Protein AF-A0A1E3BAW1-F1 (afdb_monomer)

Sequence (320 aa):
MFASMTLLVLPTLLPVNYTATSTLATVVNLILLRLLLLEFRAIVHMRQSYLHHPSRANAVTTILITEIPPHMWKSTTLKQVYTKYNGGTIDVILPKKEICDIKEIELNDLLKTLEGTRQNLPEKFGFTSTFWKSIKKTTPNLYFILAIYKLRKEVETLKSVAILRFPDLFTAHLVLQARASSAPLKMNAIAIDGEALDELSIYQNWRVRAVRILGTTAALNTLAIFWAIPIAMTGLLSQLVYLDAISPSLNVLSNRQISAIQGLAPQAALSILMYCFPLIIQLLAKSYPQFEQSEVEILIQRYYFVFLYIQATSSRYPRF

Organism: Aspergillus cristatus (NCBI:txid573508)

Solvent-accessible surface area (backbone atoms only — not comparable to full-atom values): 18164 Å² total; per-residue (Å²): 122,76,77,66,61,62,72,72,68,62,66,84,83,54,61,71,72,57,46,55,54,52,51,51,52,51,52,52,51,51,52,50,50,52,50,52,53,51,51,51,50,50,52,51,48,52,51,49,56,57,54,66,32,70,79,48,35,59,28,76,38,41,32,39,32,36,50,36,56,69,91,55,64,40,64,67,56,45,42,64,62,59,29,72,78,73,70,55,82,62,49,68,45,63,65,65,48,71,60,42,52,54,53,50,51,52,48,51,51,55,49,51,53,50,52,59,56,55,70,72,53,77,94,77,81,78,98,49,86,65,50,63,62,51,53,66,73,52,56,64,59,58,54,52,54,51,50,47,52,52,51,52,50,52,47,51,32,52,37,14,45,37,37,38,39,27,57,34,37,66,62,46,55,49,48,57,71,48,80,81,45,94,54,85,92,31,44,47,54,41,83,50,73,95,85,58,72,47,72,79,47,68,54,54,52,69,66,61,46,50,52,37,48,49,49,48,53,50,50,53,52,53,49,57,58,60,52,48,55,64,52,48,52,32,55,51,42,53,43,43,80,66,50,48,79,76,38,85,84,52,77,83,61,55,74,69,56,51,53,52,45,28,67,46,47,24,56,55,51,46,52,55,53,62,59,52,49,60,55,53,49,53,61,55,51,73,68,46,79,54,60,46,67,67,62,51,52,53,49,50,52,53,53,50,49,53,48,49,51,52,52,62,52,53,76,70,52,84,79,127

Secondary structure (DSSP, 8-state):
-THHHHHHHGGGSS-HHHHHHHHHHHHHHHHHHHHHHHHHHHHHHHHHHHHT-HHHHTS-EEEEEES--TTT-SHHHHHHHHHTTT----EEE-TTHHHHHHHHHHHHHHHHHHHHHHHTS-S-----TTHHHHHHHTTHHHHHHHHHHHHHHHHHHHTT-EEEEESSHHHHHHHHHS---SSTTSSEEEEE-TT---HHHHT--HHHHHHHHHHHHHHHHHHHHHTHHHHHHHHHHTTHHHHHTT-TTSTTS-HHHHHHHHHHHHHHHHHHHHHHHHHHHHHHHTTS--SSHHHHHHHHHHHHHHHHHHHHHHTTS---

Foldseek 3Di:
DVVVVVLVPPPPPDPPVVNVVVVVVVVVVVVVVVVVVVVVVVVVVVVVCVCPPPVNQQDKWKKKWFAAFLVCLDQVSVQVLLCVQPVDDKDKAQPPPVVLVVLVVVLVVLVVVVVVVVVPDDPDDDDDPCVVVVVVVVVVVVVSVVVSVVSVLQSRLSSRMMMMIDSGPVSLVCLQVDDSDPDPPHGHMDTDDPPFFDPVLRSDDPVVLVVLQVVLVVVLVVVLVVLVVLLVVLVVLLVVVVVVVPDPVCVVDDPVVSNVSSVPVSVVSVVVSLVVSLVVLLVSLVSRSDGGVVVSVVVSVVSSVVSCVVNVVVVVDPPD

Structure (mmCIF, N/CA/C/O backbone):
data_AF-A0A1E3BAW1-F1
#
_entry.id   AF-A0A1E3BAW1-F1
#
loop_
_atom_site.group_PDB
_atom_site.id
_atom_site.type_symbol
_atom_site.label_atom_id
_atom_site.label_alt_id
_atom_site.label_comp_id
_atom_site.label_asym_id
_atom_site.label_entity_id
_atom_site.label_seq_id
_atom_site.pdbx_PDB_ins_code
_atom_site.Cartn_x
_atom_site.Cartn_y
_atom_site.Cartn_z
_atom_site.occupancy
_atom_site.B_iso_or_equiv
_atom_site.auth_seq_id
_atom_site.auth_comp_id
_atom_site.auth_asym_id
_atom_site.auth_atom_id
_atom_site.pdbx_PDB_model_num
ATOM 1 N N . MET A 1 1 ? -19.158 -3.764 -33.680 1.00 42.06 1 MET A N 1
ATOM 2 C CA . MET A 1 1 ? -19.665 -3.419 -35.027 1.00 42.06 1 MET A CA 1
ATOM 3 C C . MET A 1 1 ? -19.055 -2.125 -35.583 1.00 42.06 1 MET A C 1
ATOM 5 O O . MET A 1 1 ? -18.744 -2.101 -36.761 1.00 42.06 1 MET A O 1
ATOM 9 N N . PHE A 1 2 ? -18.765 -1.102 -34.764 1.00 34.69 2 PHE A N 1
ATOM 10 C CA . PHE A 1 2 ? -18.163 0.163 -35.237 1.00 34.69 2 PHE A CA 1
ATOM 11 C C . PHE A 1 2 ? -16.650 0.138 -35.547 1.00 34.69 2 PHE A C 1
ATOM 13 O O . PHE A 1 2 ? -16.200 0.927 -36.366 1.00 34.69 2 PHE A O 1
ATOM 20 N N . ALA A 1 3 ? -15.862 -0.784 -34.979 1.00 42.62 3 ALA A N 1
ATOM 21 C CA . ALA A 1 3 ? -14.413 -0.863 -35.241 1.00 42.62 3 ALA A CA 1
ATOM 22 C C . ALA A 1 3 ? -14.045 -1.486 -36.605 1.00 42.62 3 ALA A C 1
ATOM 24 O O . ALA A 1 3 ? -12.917 -1.349 -37.066 1.00 42.62 3 ALA A O 1
ATOM 25 N N . SER A 1 4 ? -14.990 -2.175 -37.257 1.00 43.62 4 SER A N 1
ATOM 26 C CA . SER A 1 4 ? -14.723 -2.865 -38.526 1.00 43.62 4 SER A CA 1
ATOM 27 C C . SER A 1 4 ? -14.884 -1.955 -39.747 1.00 43.62 4 SER A C 1
ATOM 29 O O . SER A 1 4 ? -14.290 -2.238 -40.781 1.00 43.62 4 SER A O 1
ATOM 31 N N . MET A 1 5 ? -15.659 -0.866 -39.644 1.00 38.12 5 MET A N 1
ATOM 32 C CA . MET A 1 5 ? -15.866 0.069 -40.761 1.00 38.12 5 MET A CA 1
ATOM 33 C C . MET A 1 5 ? -14.738 1.095 -40.904 1.00 38.12 5 MET A C 1
ATOM 35 O O . MET A 1 5 ? -14.455 1.528 -42.016 1.00 38.12 5 MET A O 1
ATOM 39 N N . THR A 1 6 ? -14.050 1.459 -39.821 1.00 46.75 6 THR A N 1
ATOM 40 C CA . THR A 1 6 ? -12.948 2.437 -39.861 1.00 46.75 6 THR A CA 1
ATOM 41 C C . THR A 1 6 ? -11.663 1.872 -40.469 1.00 46.75 6 THR A C 1
ATOM 43 O O . THR A 1 6 ? -10.882 2.620 -41.049 1.00 46.75 6 THR A O 1
ATOM 46 N N . LEU A 1 7 ? -11.459 0.553 -40.399 1.00 52.00 7 LEU A N 1
ATOM 47 C CA . LEU A 1 7 ? -10.301 -0.135 -40.987 1.00 52.00 7 LEU A CA 1
ATOM 48 C C . LEU A 1 7 ? -10.368 -0.240 -42.520 1.00 52.00 7 LEU A C 1
ATOM 50 O O . LEU A 1 7 ? -9.336 -0.398 -43.164 1.00 52.00 7 LEU A O 1
ATOM 54 N N . LEU A 1 8 ? -11.565 -0.133 -43.106 1.00 51.97 8 LEU A N 1
ATOM 55 C CA . LEU A 1 8 ? -11.779 -0.382 -44.535 1.00 51.97 8 LEU A CA 1
ATOM 56 C C . LEU A 1 8 ? -11.678 0.883 -45.406 1.00 51.97 8 LEU A C 1
ATOM 58 O O . LEU A 1 8 ? -11.501 0.774 -46.613 1.00 51.97 8 LEU A O 1
ATOM 62 N N . VAL A 1 9 ? -11.764 2.074 -44.802 1.00 47.03 9 VAL A N 1
ATOM 63 C CA . VAL A 1 9 ? -11.787 3.369 -45.519 1.00 47.03 9 VAL A CA 1
ATOM 64 C C . VAL A 1 9 ? -10.433 4.097 -45.480 1.00 47.03 9 VAL A C 1
ATOM 66 O O . VAL A 1 9 ? -10.188 5.000 -46.272 1.00 47.03 9 VAL A O 1
ATOM 69 N N . LEU A 1 10 ? -9.502 3.681 -44.616 1.00 49.22 10 LEU A N 1
ATOM 70 C CA . LEU A 1 10 ? -8.187 4.321 -44.504 1.00 49.22 10 LEU A CA 1
ATOM 71 C C . LEU A 1 10 ? -7.153 4.004 -45.620 1.00 49.22 10 LEU A C 1
ATOM 73 O O . LEU A 1 10 ? -6.215 4.793 -45.751 1.00 49.22 10 LEU A O 1
ATOM 77 N N . PRO A 1 11 ? -7.240 2.929 -46.443 1.00 52.09 11 PRO A N 1
ATOM 78 C CA . PRO A 1 11 ? -6.149 2.608 -47.366 1.00 52.09 11 PRO A CA 1
ATOM 79 C C . PRO A 1 11 ? -6.181 3.402 -48.683 1.00 52.09 11 PRO A C 1
ATOM 81 O O . PRO A 1 11 ? -5.249 3.287 -49.471 1.00 52.09 11 PRO A O 1
ATOM 84 N N . THR A 1 12 ? -7.209 4.213 -48.953 1.00 53.78 12 THR A N 1
ATOM 85 C CA . THR A 1 12 ? -7.397 4.836 -50.279 1.00 53.78 12 THR A CA 1
ATOM 86 C C . THR A 1 12 ? -6.745 6.212 -50.455 1.00 53.78 12 THR A C 1
ATOM 88 O O . THR A 1 12 ? -6.824 6.767 -51.546 1.00 53.78 12 THR A O 1
ATOM 91 N N . LEU A 1 13 ? -6.100 6.779 -49.427 1.00 56.03 13 LEU A N 1
ATOM 92 C CA . LEU A 1 13 ? -5.578 8.161 -49.456 1.00 56.03 13 LEU A CA 1
ATOM 93 C C . LEU A 1 13 ? -4.087 8.309 -49.099 1.00 56.03 13 LEU A C 1
ATOM 95 O O . LEU A 1 13 ? -3.593 9.432 -49.028 1.00 56.03 13 LEU A O 1
ATOM 99 N N . LEU A 1 14 ? -3.348 7.213 -48.886 1.00 58.91 14 LEU A N 1
ATOM 100 C CA . LEU A 1 14 ? -1.936 7.250 -48.475 1.00 58.91 14 LEU A CA 1
ATOM 101 C C . LEU A 1 14 ? -1.057 6.393 -49.404 1.00 58.91 14 LEU A C 1
ATOM 103 O O . LEU A 1 14 ? -1.533 5.389 -49.933 1.00 58.91 14 LEU A O 1
ATOM 107 N N . PRO A 1 15 ? 0.220 6.764 -49.628 1.00 64.94 15 PRO A N 1
ATOM 108 C CA . PRO A 1 15 ? 1.124 6.023 -50.508 1.00 64.94 15 PRO A CA 1
ATOM 109 C C . PRO A 1 15 ? 1.235 4.550 -50.084 1.00 64.94 15 PRO A C 1
ATOM 111 O O . PRO A 1 15 ? 1.252 4.244 -48.891 1.00 64.94 15 PRO A O 1
ATOM 114 N N . VAL A 1 16 ? 1.356 3.642 -51.062 1.00 64.38 16 VAL A N 1
ATOM 115 C CA . VAL A 1 16 ? 1.313 2.170 -50.892 1.00 64.38 16 VAL A CA 1
ATOM 116 C C . VAL A 1 16 ? 2.202 1.675 -49.737 1.00 64.38 16 VAL A C 1
ATOM 118 O O . VAL A 1 16 ? 1.785 0.826 -48.949 1.00 64.38 16 VAL A O 1
ATOM 121 N N . ASN A 1 17 ? 3.372 2.289 -49.538 1.00 72.06 17 ASN A N 1
ATOM 122 C CA . ASN A 1 17 ? 4.308 1.943 -48.461 1.00 72.06 17 ASN A CA 1
ATOM 123 C C . ASN A 1 17 ? 3.753 2.185 -47.043 1.00 72.06 17 ASN A C 1
ATOM 125 O O . ASN A 1 17 ? 4.061 1.426 -46.129 1.00 72.06 17 ASN A O 1
ATOM 129 N N . TYR A 1 18 ? 2.924 3.212 -46.842 1.00 77.75 18 TYR A N 1
ATOM 130 C CA . TYR A 1 18 ? 2.321 3.511 -45.538 1.00 77.75 18 TYR A CA 1
ATOM 131 C C . TYR A 1 18 ? 1.182 2.539 -45.202 1.00 77.75 18 TYR A C 1
ATOM 133 O O . TYR A 1 18 ? 1.009 2.123 -44.056 1.00 77.75 18 TYR A O 1
ATOM 141 N N . THR A 1 19 ? 0.418 2.128 -46.215 1.00 80.81 19 THR A N 1
ATOM 142 C CA . THR A 1 19 ? -0.668 1.154 -46.030 1.00 80.81 19 THR A CA 1
ATOM 143 C C . THR A 1 19 ? -0.128 -0.228 -45.645 1.00 80.81 19 THR A C 1
ATOM 145 O O . THR A 1 19 ? -0.684 -0.884 -44.763 1.00 80.81 19 THR A O 1
ATOM 148 N N . ALA A 1 20 ? 1.011 -0.643 -46.211 1.00 84.38 20 ALA A N 1
ATOM 149 C CA . ALA A 1 20 ? 1.669 -1.905 -45.877 1.00 84.38 20 ALA A CA 1
ATOM 150 C C . ALA A 1 20 ? 2.210 -1.934 -44.433 1.00 84.38 20 ALA A C 1
ATOM 152 O O . ALA A 1 20 ? 2.044 -2.922 -43.719 1.00 84.38 20 ALA A O 1
ATOM 153 N N . THR A 1 21 ? 2.816 -0.843 -43.958 1.00 86.19 21 THR A N 1
ATOM 154 C CA . THR A 1 21 ? 3.331 -0.772 -42.579 1.00 86.19 21 THR A CA 1
ATOM 155 C C . THR A 1 21 ? 2.208 -0.667 -41.548 1.00 86.19 21 THR A C 1
ATOM 157 O O . THR A 1 21 ? 2.279 -1.307 -40.499 1.00 86.19 21 THR A O 1
ATOM 160 N N . SER A 1 22 ? 1.140 0.077 -41.853 1.00 85.94 22 SER A N 1
ATOM 161 C CA . SER A 1 22 ? -0.042 0.181 -40.991 1.00 85.94 22 SER A CA 1
ATOM 162 C C . SER A 1 22 ? -0.773 -1.160 -40.863 1.00 85.94 22 SER A C 1
ATOM 164 O O . SER A 1 22 ? -1.073 -1.600 -39.751 1.00 85.94 22 SER A O 1
ATOM 166 N N . THR A 1 23 ? -0.985 -1.870 -41.977 1.00 88.75 23 THR A N 1
ATOM 167 C CA . THR A 1 23 ? -1.611 -3.203 -41.961 1.00 88.75 23 THR A CA 1
ATOM 168 C C . THR A 1 23 ? -0.772 -4.208 -41.172 1.00 88.75 23 THR A C 1
ATOM 170 O O . THR A 1 23 ? -1.307 -4.862 -40.276 1.00 88.75 23 THR A O 1
ATOM 173 N N . LEU A 1 24 ? 0.546 -4.265 -41.389 1.00 90.81 24 LEU A N 1
ATOM 174 C CA . LEU A 1 24 ? 1.443 -5.109 -40.594 1.00 90.81 24 LEU A CA 1
ATOM 175 C C . LEU A 1 24 ? 1.354 -4.791 -39.092 1.00 90.81 24 LEU A C 1
ATOM 177 O O . LEU A 1 24 ? 1.210 -5.704 -38.278 1.00 90.81 24 LEU A O 1
ATOM 181 N N . ALA A 1 25 ? 1.374 -3.509 -38.714 1.00 90.75 25 ALA A N 1
ATOM 182 C CA . ALA A 1 25 ? 1.250 -3.092 -37.319 1.00 90.75 25 ALA A CA 1
ATOM 183 C C . ALA A 1 25 ? -0.087 -3.534 -36.697 1.00 90.75 25 ALA A C 1
ATOM 185 O O . ALA A 1 25 ? -0.113 -4.014 -35.563 1.00 90.75 25 ALA A O 1
ATOM 186 N N . THR A 1 26 ? -1.199 -3.432 -37.434 1.00 92.44 26 THR A N 1
ATOM 187 C CA . THR A 1 26 ? -2.503 -3.912 -36.946 1.00 92.44 26 THR A CA 1
ATOM 188 C C . THR A 1 26 ? -2.528 -5.425 -36.743 1.00 92.44 26 THR A C 1
ATOM 190 O O . THR A 1 26 ? -3.026 -5.883 -35.716 1.00 92.44 26 THR A O 1
ATOM 193 N N . VAL A 1 27 ? -1.932 -6.202 -37.653 1.00 95.50 27 VAL A N 1
ATOM 194 C CA . VAL A 1 27 ? -1.831 -7.663 -37.523 1.00 95.50 27 VAL A CA 1
ATOM 195 C C . VAL A 1 27 ? -1.007 -8.040 -36.294 1.00 95.50 27 VAL A C 1
ATOM 197 O O . VAL A 1 27 ? -1.450 -8.860 -35.491 1.00 95.50 27 VAL A O 1
ATOM 200 N N . VAL A 1 28 ? 0.149 -7.401 -36.093 1.00 95.44 28 VAL A N 1
ATOM 201 C CA . VAL A 1 28 ? 0.994 -7.628 -34.910 1.00 95.44 28 VAL A CA 1
ATOM 202 C C . VAL A 1 28 ? 0.237 -7.297 -33.622 1.00 95.44 28 VAL A C 1
ATOM 204 O O . VAL A 1 28 ? 0.235 -8.102 -32.692 1.00 95.44 28 VAL A O 1
ATOM 207 N N . ASN A 1 29 ? -0.474 -6.167 -33.575 1.00 94.56 29 ASN A N 1
ATOM 208 C CA . ASN A 1 29 ? -1.279 -5.787 -32.413 1.00 94.56 29 ASN A CA 1
ATOM 209 C C . ASN A 1 29 ? -2.415 -6.783 -32.133 1.00 94.56 29 ASN A C 1
ATOM 211 O O . ASN A 1 29 ? -2.677 -7.094 -30.973 1.00 94.56 29 ASN A O 1
ATOM 215 N N . LEU A 1 30 ? -3.070 -7.322 -33.168 1.00 95.94 30 LEU A N 1
ATOM 216 C CA . LEU A 1 30 ? -4.101 -8.354 -33.013 1.00 95.94 30 LEU A CA 1
ATOM 217 C C . LEU A 1 30 ? -3.523 -9.669 -32.477 1.00 95.94 30 LEU A C 1
ATOM 219 O O . LEU A 1 30 ? -4.134 -10.290 -31.606 1.00 95.94 30 LEU A O 1
ATOM 223 N N . ILE A 1 31 ? -2.345 -10.083 -32.957 1.00 96.31 31 ILE A N 1
ATOM 224 C CA . ILE A 1 31 ? -1.639 -11.269 -32.450 1.00 96.31 31 ILE A CA 1
ATOM 225 C C . ILE A 1 31 ? -1.270 -11.072 -30.977 1.00 96.31 31 ILE A C 1
ATOM 227 O O . ILE A 1 31 ? -1.544 -11.949 -30.158 1.00 96.31 31 ILE A O 1
ATOM 231 N N . LEU A 1 32 ? -0.711 -9.911 -30.626 1.00 96.62 32 LEU A N 1
ATOM 232 C CA . LEU A 1 32 ? -0.326 -9.578 -29.255 1.00 96.62 32 LEU A CA 1
ATOM 233 C C . LEU A 1 32 ? -1.551 -9.534 -28.333 1.00 96.62 32 LEU A C 1
ATOM 235 O O . LEU A 1 32 ? -1.532 -10.133 -27.260 1.00 96.62 32 LEU A O 1
ATOM 239 N N . LEU A 1 33 ? -2.650 -8.910 -28.767 1.00 96.38 33 LEU A N 1
ATOM 240 C CA . LEU A 1 33 ? -3.904 -8.888 -28.014 1.00 96.38 33 LEU A CA 1
ATOM 241 C C . LEU A 1 33 ? -4.452 -10.303 -27.800 1.00 96.38 33 LEU A C 1
ATOM 243 O O . LEU A 1 33 ? -4.879 -10.640 -26.697 1.00 96.38 33 LEU A O 1
ATOM 247 N N . ARG A 1 34 ? -4.419 -11.152 -28.834 1.00 96.56 34 ARG A N 1
ATOM 248 C CA . ARG A 1 34 ? -4.850 -12.550 -28.724 1.00 96.56 34 ARG A CA 1
ATOM 249 C C . ARG A 1 34 ? -3.987 -13.322 -27.726 1.00 96.56 34 ARG A C 1
ATOM 251 O O . ARG A 1 34 ? -4.548 -14.052 -26.914 1.00 96.56 34 ARG A O 1
ATOM 258 N N . LEU A 1 35 ? -2.666 -13.143 -27.760 1.00 97.31 35 LEU A N 1
ATOM 259 C CA . LEU A 1 35 ? -1.737 -13.761 -26.810 1.00 97.31 35 LEU A CA 1
ATOM 260 C C . LEU A 1 35 ? -2.034 -13.307 -25.375 1.00 97.31 35 LEU A C 1
ATOM 262 O O . LEU A 1 35 ? -2.218 -14.148 -24.501 1.00 97.31 35 LEU A O 1
ATOM 266 N N . LEU A 1 36 ? -2.182 -11.998 -25.147 1.00 96.50 36 LEU A N 1
ATOM 267 C CA . LEU A 1 36 ? -2.520 -11.450 -23.829 1.00 96.50 36 LEU A CA 1
ATOM 268 C C . LEU A 1 36 ? -3.840 -12.008 -23.290 1.00 96.50 36 LEU A C 1
ATOM 270 O O . LEU A 1 36 ? -3.929 -12.337 -22.111 1.00 96.50 36 LEU A O 1
ATOM 274 N N . LEU A 1 37 ? -4.866 -12.145 -24.136 1.00 96.00 37 LEU A N 1
ATOM 275 C CA . LEU A 1 37 ? -6.150 -12.715 -23.722 1.00 96.00 37 LEU A CA 1
ATOM 276 C C . LEU A 1 37 ? -6.048 -14.207 -23.374 1.00 96.00 37 LEU A C 1
ATOM 278 O O . LEU A 1 37 ? -6.750 -14.661 -22.470 1.00 96.00 37 LEU A O 1
ATOM 282 N N . LEU A 1 38 ? -5.202 -14.971 -24.073 1.00 96.94 38 LEU A N 1
ATOM 283 C CA . LEU A 1 38 ? -4.956 -16.383 -23.763 1.00 96.94 38 LEU A CA 1
ATOM 284 C C . LEU A 1 38 ? -4.217 -16.536 -22.432 1.00 96.94 38 LEU A C 1
ATOM 286 O O . LEU A 1 38 ? -4.682 -17.279 -21.569 1.00 96.94 38 LEU A O 1
ATOM 290 N N . GLU A 1 39 ? -3.137 -15.781 -22.236 1.00 97.25 39 GLU A N 1
ATOM 291 C CA . GLU A 1 39 ? -2.375 -15.786 -20.984 1.00 97.25 39 GLU A CA 1
ATOM 292 C C . GLU A 1 39 ? -3.230 -15.322 -19.806 1.00 97.25 39 GLU A C 1
ATOM 294 O O . GLU A 1 39 ? -3.250 -15.954 -18.752 1.00 97.25 39 GLU A O 1
ATOM 299 N N . PHE A 1 40 ? -4.031 -14.269 -19.990 1.00 96.62 40 PHE A N 1
ATOM 300 C CA . PHE A 1 40 ? -4.937 -13.798 -18.949 1.00 96.62 40 PHE A CA 1
ATOM 301 C C . PHE A 1 40 ? -5.940 -14.882 -18.532 1.00 96.62 40 PHE A C 1
ATOM 303 O O . PHE A 1 40 ? -6.162 -15.092 -17.340 1.00 96.62 40 PHE A O 1
ATOM 310 N N . ARG A 1 41 ? -6.510 -15.625 -19.491 1.00 96.12 41 ARG A N 1
ATOM 311 C CA . ARG A 1 41 ? -7.389 -16.767 -19.187 1.00 96.12 41 ARG A CA 1
ATOM 312 C C . ARG A 1 41 ? -6.650 -17.874 -18.438 1.00 96.12 41 ARG A C 1
ATOM 314 O O . ARG A 1 41 ? -7.208 -18.408 -17.482 1.00 96.12 41 ARG A O 1
ATOM 321 N N . ALA A 1 42 ? -5.418 -18.193 -18.834 1.00 95.44 42 ALA A N 1
ATOM 322 C CA . ALA A 1 42 ? -4.600 -19.197 -18.160 1.00 95.44 42 ALA A CA 1
ATOM 323 C C . ALA A 1 42 ? -4.288 -18.795 -16.708 1.00 95.44 42 ALA A C 1
ATOM 325 O O . ALA A 1 42 ? -4.492 -19.593 -15.795 1.00 95.44 42 ALA A O 1
ATOM 326 N N . ILE A 1 43 ? -3.890 -17.541 -16.471 1.00 94.81 43 ILE A N 1
ATOM 327 C CA . ILE A 1 43 ? -3.618 -16.999 -15.130 1.00 94.81 43 ILE A CA 1
ATOM 328 C C . ILE A 1 43 ? -4.875 -17.039 -14.256 1.00 94.81 43 ILE A C 1
ATOM 330 O O . ILE A 1 43 ? -4.814 -17.460 -13.099 1.00 94.81 43 ILE A O 1
ATOM 334 N N . VAL A 1 44 ? -6.028 -16.630 -14.796 1.00 94.50 44 VAL A N 1
ATOM 335 C CA . VAL A 1 44 ? -7.305 -16.684 -14.068 1.00 94.50 44 VAL A CA 1
ATOM 336 C C . VAL A 1 44 ? -7.658 -18.123 -13.707 1.00 94.50 44 VAL A C 1
ATOM 338 O O . VAL A 1 44 ? -8.003 -18.383 -12.556 1.00 94.50 44 VAL A O 1
ATOM 341 N N . HIS A 1 45 ? -7.517 -19.059 -14.647 1.00 94.81 45 HIS A N 1
ATOM 342 C CA . HIS A 1 45 ? -7.785 -20.473 -14.402 1.00 94.81 45 HIS A CA 1
ATOM 343 C C . HIS A 1 45 ? -6.861 -21.048 -13.321 1.00 94.81 45 HIS A C 1
ATOM 345 O O . HIS A 1 45 ? -7.339 -21.668 -12.375 1.00 94.81 45 HIS A O 1
ATOM 351 N N . MET A 1 46 ? -5.551 -20.787 -13.409 1.00 92.38 46 MET A N 1
ATOM 352 C CA . MET A 1 46 ? -4.570 -21.203 -12.400 1.00 92.38 46 MET A CA 1
ATOM 353 C C . MET A 1 46 ? -4.941 -20.671 -11.014 1.00 92.38 46 MET A C 1
ATOM 355 O O . MET A 1 46 ? -5.014 -21.433 -10.048 1.00 92.38 46 MET A O 1
ATOM 359 N N . ARG A 1 47 ? -5.264 -19.377 -10.914 1.00 89.00 47 ARG A N 1
ATOM 360 C CA . ARG A 1 47 ? -5.681 -18.754 -9.653 1.00 89.00 47 ARG A CA 1
ATOM 361 C C . ARG A 1 47 ? -6.969 -19.369 -9.110 1.00 89.00 47 ARG A C 1
ATOM 363 O O . ARG A 1 47 ? -7.054 -19.623 -7.914 1.00 89.00 47 ARG A O 1
ATOM 370 N N . GLN A 1 48 ? -7.956 -19.623 -9.963 1.00 88.94 48 GLN A N 1
ATOM 371 C CA . GLN A 1 48 ? -9.202 -20.273 -9.558 1.00 88.94 48 GLN A CA 1
ATOM 372 C C . GLN A 1 48 ? -8.942 -21.691 -9.048 1.00 88.94 48 GLN A C 1
ATOM 374 O O . GLN A 1 48 ? -9.364 -22.016 -7.942 1.00 88.94 48 GLN A O 1
ATOM 379 N N . SER A 1 49 ? -8.183 -22.508 -9.785 1.00 88.62 49 SER A N 1
ATOM 380 C CA . SER A 1 49 ? -7.820 -23.859 -9.337 1.00 88.62 49 SER A CA 1
ATOM 381 C C . SER A 1 49 ? -7.051 -23.856 -8.015 1.00 88.62 49 SER A C 1
ATOM 383 O O . SER A 1 49 ? -7.268 -24.730 -7.179 1.00 88.62 49 SER A O 1
ATOM 385 N N . TYR A 1 50 ? -6.209 -22.842 -7.794 1.00 84.06 50 TYR A N 1
ATOM 386 C CA . TYR A 1 50 ? -5.465 -22.670 -6.551 1.00 84.06 50 TYR A CA 1
ATOM 387 C C . TYR A 1 50 ? -6.384 -22.315 -5.370 1.00 84.06 50 TYR A C 1
ATOM 389 O O . TYR A 1 50 ? -6.266 -22.909 -4.301 1.00 84.06 50 TYR A O 1
ATOM 397 N N . LEU A 1 51 ? -7.337 -21.392 -5.557 1.00 80.44 51 LEU A N 1
ATOM 398 C CA . LEU A 1 51 ? -8.275 -20.978 -4.502 1.00 80.44 51 LEU A CA 1
ATOM 399 C C . LEU A 1 51 ? -9.329 -22.050 -4.180 1.00 80.44 51 LEU A C 1
ATOM 401 O O . LEU A 1 51 ? -9.743 -22.166 -3.030 1.00 80.44 51 LEU A O 1
ATOM 405 N N . HIS A 1 52 ? -9.749 -22.844 -5.170 1.00 81.75 52 HIS A N 1
ATOM 406 C CA . HIS A 1 52 ? -10.730 -23.923 -4.997 1.00 81.75 52 HIS A CA 1
ATOM 407 C C . HIS A 1 52 ? -10.131 -25.231 -4.473 1.00 81.75 52 HIS A C 1
ATOM 409 O O . HIS A 1 52 ? -10.863 -26.199 -4.261 1.00 81.75 52 HIS A O 1
ATOM 415 N N . HIS A 1 53 ? -8.818 -25.287 -4.250 1.00 86.50 53 HIS A N 1
ATOM 416 C CA . HIS A 1 53 ? -8.201 -26.459 -3.652 1.00 86.50 53 HIS A CA 1
ATOM 417 C C . HIS A 1 53 ? -8.799 -26.701 -2.245 1.00 86.50 53 HIS A C 1
ATOM 419 O O . HIS A 1 53 ? -8.807 -25.776 -1.427 1.00 86.50 53 HIS A O 1
ATOM 425 N N . PRO A 1 54 ? -9.304 -27.912 -1.926 1.00 78.25 54 PRO A N 1
ATOM 426 C CA . PRO A 1 54 ? -10.112 -28.159 -0.723 1.00 78.25 54 PRO A CA 1
ATOM 427 C C . PRO A 1 54 ? -9.374 -27.838 0.583 1.00 78.25 54 PRO A C 1
ATOM 429 O O . PRO A 1 54 ? -9.979 -27.354 1.537 1.00 78.25 54 PRO A O 1
ATOM 432 N N . SER A 1 55 ? -8.052 -28.014 0.606 1.00 78.88 55 SER A N 1
ATOM 433 C CA . SER A 1 55 ? -7.202 -27.660 1.749 1.00 78.88 55 SER A CA 1
ATOM 434 C C . SER A 1 55 ? -7.131 -26.147 2.007 1.00 78.88 55 SER A C 1
ATOM 436 O O . SER A 1 55 ? -6.825 -25.737 3.121 1.00 78.88 55 SER A O 1
ATOM 438 N N . ARG A 1 56 ? -7.388 -25.308 0.990 1.00 76.69 56 ARG A N 1
ATOM 439 C CA . ARG A 1 56 ? -7.317 -23.838 1.076 1.00 76.69 56 ARG A CA 1
ATOM 440 C C . ARG A 1 56 ? -8.691 -23.189 1.223 1.00 76.69 56 ARG A C 1
ATOM 442 O O . ARG A 1 56 ? -8.794 -22.186 1.918 1.00 76.69 56 ARG A O 1
ATOM 449 N N . ALA A 1 57 ? -9.736 -23.774 0.638 1.00 72.62 57 ALA A N 1
ATOM 450 C CA . ALA A 1 57 ? -11.110 -23.302 0.818 1.00 72.62 57 ALA A CA 1
ATOM 451 C C . ALA A 1 57 ? -11.526 -23.297 2.303 1.00 72.62 57 ALA A C 1
ATOM 453 O O . ALA A 1 57 ? -12.114 -22.330 2.780 1.00 72.62 57 ALA A O 1
ATOM 454 N N . ASN A 1 58 ? -11.114 -24.333 3.041 1.00 72.69 58 ASN A N 1
ATOM 455 C CA . ASN A 1 58 ? -11.349 -24.471 4.482 1.00 72.69 58 ASN A CA 1
ATOM 456 C C . ASN A 1 58 ? -10.202 -23.910 5.343 1.00 72.69 58 ASN A C 1
ATOM 458 O O . ASN A 1 58 ? -10.142 -24.179 6.544 1.00 72.69 58 ASN A O 1
ATOM 462 N N . ALA A 1 59 ? -9.240 -23.198 4.747 1.00 79.62 59 ALA A N 1
ATOM 463 C CA . ALA A 1 59 ? -8.156 -22.608 5.516 1.00 79.62 59 ALA A CA 1
ATOM 464 C C . ALA A 1 59 ? -8.667 -21.398 6.300 1.00 79.62 59 ALA A C 1
ATOM 466 O O . ALA A 1 59 ? -9.419 -20.570 5.786 1.00 79.62 59 ALA A O 1
ATOM 467 N N . VAL A 1 60 ? -8.203 -21.273 7.544 1.00 78.62 60 VAL A N 1
ATOM 468 C CA . VAL A 1 60 ? -8.521 -20.118 8.382 1.00 78.62 60 VAL A CA 1
ATOM 469 C C . VAL A 1 60 ? -7.855 -18.883 7.793 1.00 78.62 60 VAL A C 1
ATOM 471 O O . VAL A 1 60 ? -6.631 -18.795 7.727 1.00 78.62 60 VAL A O 1
ATOM 474 N N . THR A 1 61 ? -8.667 -17.916 7.390 1.00 84.12 61 THR A N 1
ATOM 475 C CA . THR A 1 61 ? -8.195 -16.664 6.793 1.00 84.12 61 THR A CA 1
ATOM 476 C C . THR A 1 61 ? -8.325 -15.520 7.779 1.00 84.12 61 THR A C 1
ATOM 478 O O . THR A 1 61 ? -9.385 -15.310 8.381 1.00 84.12 61 THR A O 1
ATOM 481 N N . THR A 1 62 ? -7.241 -14.767 7.926 1.00 88.69 62 THR A N 1
ATOM 482 C CA . THR A 1 62 ? -7.150 -13.592 8.786 1.00 88.69 62 THR A CA 1
ATOM 483 C C . THR A 1 62 ? -7.459 -12.315 8.016 1.00 88.69 62 THR A C 1
ATOM 485 O O . THR A 1 62 ? -6.869 -12.034 6.975 1.00 88.69 62 THR A O 1
ATOM 488 N N . ILE A 1 63 ? -8.371 -11.512 8.556 1.00 89.88 63 ILE A N 1
ATOM 489 C CA . ILE A 1 63 ? -8.697 -10.177 8.053 1.00 89.88 63 ILE A CA 1
ATOM 490 C C . ILE A 1 63 ? -8.430 -9.168 9.161 1.00 89.88 63 ILE A C 1
ATOM 492 O O . ILE A 1 63 ? -8.919 -9.318 10.280 1.00 89.88 63 ILE A O 1
ATOM 496 N N . LEU A 1 64 ? -7.697 -8.108 8.846 1.00 90.12 64 LEU A N 1
ATOM 497 C CA . LEU A 1 64 ? -7.564 -6.941 9.708 1.00 90.12 64 LEU A CA 1
ATOM 498 C C . LEU A 1 64 ? -8.619 -5.918 9.345 1.00 90.12 64 LEU A C 1
ATOM 500 O O . LEU A 1 64 ? -8.795 -5.555 8.184 1.00 90.12 64 LEU A O 1
ATOM 504 N N . ILE A 1 65 ? -9.281 -5.413 10.370 1.00 90.62 65 ILE A N 1
ATOM 505 C CA . ILE A 1 65 ? -10.168 -4.273 10.256 1.00 90.62 65 ILE A CA 1
ATOM 506 C C . ILE A 1 65 ? -9.476 -3.079 10.883 1.00 90.62 65 ILE A C 1
ATOM 508 O O . ILE A 1 65 ? -9.067 -3.121 12.044 1.00 90.62 65 ILE A O 1
ATOM 512 N N . THR A 1 66 ? -9.401 -1.999 10.117 1.00 89.19 66 THR A N 1
ATOM 513 C CA . THR A 1 66 ? -8.873 -0.710 10.565 1.00 89.19 66 THR A CA 1
ATOM 514 C C . THR A 1 66 ? -9.976 0.344 10.641 1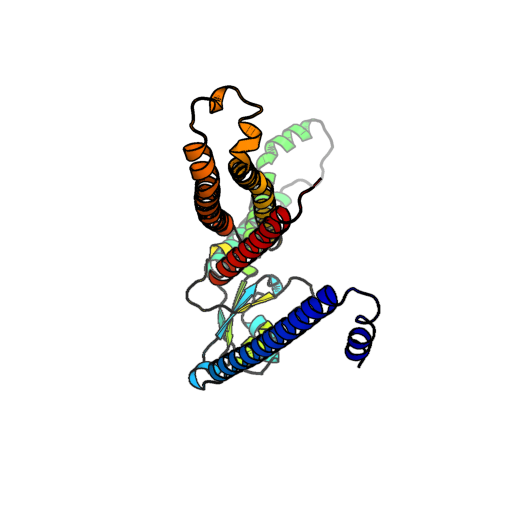.00 89.19 66 THR A C 1
ATOM 516 O O . THR A 1 66 ? -11.018 0.216 9.993 1.00 89.19 66 THR A O 1
ATOM 519 N N . GLU A 1 67 ? -9.730 1.417 11.395 1.00 88.19 67 GLU A N 1
ATOM 520 C CA . GLU A 1 67 ? -10.637 2.567 11.533 1.00 88.19 67 GLU A CA 1
ATOM 521 C C . GLU A 1 67 ? -11.993 2.191 12.165 1.00 88.19 67 GLU A C 1
ATOM 523 O O . GLU A 1 67 ? -13.059 2.664 11.760 1.00 88.19 67 GLU A O 1
ATOM 528 N N . ILE A 1 68 ? -11.959 1.315 13.175 1.00 91.06 68 ILE A N 1
ATOM 529 C CA . ILE A 1 68 ? -13.137 0.935 13.963 1.00 91.06 68 ILE A CA 1
ATOM 530 C C . ILE A 1 68 ? -13.554 2.107 14.871 1.00 91.06 68 ILE A C 1
ATOM 532 O O . ILE A 1 68 ? -12.717 2.677 15.574 1.00 91.06 68 ILE A O 1
ATOM 536 N N . PRO A 1 69 ? -14.846 2.482 14.899 1.00 88.75 69 PRO A N 1
ATOM 537 C CA . PRO A 1 69 ? -15.350 3.451 15.864 1.00 88.75 69 PRO A CA 1
ATOM 538 C C . PRO A 1 69 ? -15.183 2.956 17.313 1.00 88.75 69 PRO A C 1
ATOM 540 O O . PRO A 1 69 ? -15.503 1.801 17.595 1.00 88.75 69 PRO A O 1
ATOM 543 N N . PRO A 1 70 ? -14.823 3.825 18.277 1.00 84.50 70 PRO A N 1
ATOM 544 C CA . PRO A 1 70 ? -14.517 3.401 19.648 1.00 84.50 70 PRO A CA 1
ATOM 545 C C . PRO A 1 70 ? -15.701 2.732 20.366 1.00 84.50 70 PRO A C 1
ATOM 547 O O . PRO A 1 70 ? -15.500 1.866 21.211 1.00 84.50 70 PRO A O 1
ATOM 550 N N . HIS A 1 71 ? -16.942 3.080 20.010 1.00 86.94 71 HIS A N 1
ATOM 551 C CA . HIS A 1 71 ? -18.148 2.466 20.579 1.00 86.94 71 HIS A CA 1
ATOM 552 C C . HIS A 1 71 ? -18.388 1.025 20.096 1.00 86.94 71 HIS A C 1
ATOM 554 O O . HIS A 1 71 ? -19.081 0.263 20.767 1.00 86.94 71 HIS A O 1
ATOM 560 N N . MET A 1 72 ? -17.836 0.657 18.936 1.00 87.25 72 MET A N 1
ATOM 561 C CA . MET A 1 72 ? -18.018 -0.651 18.303 1.00 87.25 72 MET A CA 1
ATOM 562 C C . MET A 1 72 ? -16.855 -1.609 18.594 1.00 87.25 72 MET A C 1
ATOM 564 O O . MET A 1 72 ? -16.921 -2.784 18.242 1.00 87.25 72 MET A O 1
ATOM 568 N N . TRP A 1 73 ? -15.807 -1.132 19.270 1.00 89.62 73 TRP A N 1
ATOM 569 C CA . TRP A 1 73 ? -14.633 -1.915 19.652 1.00 89.62 73 TRP A CA 1
ATOM 570 C C . TRP A 1 73 ? -14.938 -2.850 20.836 1.00 89.62 73 TRP A C 1
ATOM 572 O O . TRP A 1 73 ? -14.434 -2.706 21.945 1.00 89.62 73 TRP A O 1
ATOM 582 N N . LYS A 1 74 ? -15.844 -3.805 20.617 1.00 90.38 74 LYS A N 1
ATOM 583 C CA . LYS A 1 74 ? -16.185 -4.886 21.546 1.00 90.38 74 LYS A CA 1
ATOM 584 C C . LYS A 1 74 ? -16.274 -6.185 20.763 1.00 90.38 74 LYS A C 1
ATOM 586 O O . LYS A 1 74 ? -16.847 -6.216 19.674 1.00 90.38 74 LYS A O 1
ATOM 591 N N . SER A 1 75 ? -15.760 -7.270 21.336 1.00 89.12 75 SER A N 1
ATOM 592 C CA . SER A 1 75 ? -15.768 -8.582 20.678 1.00 89.12 75 SER A CA 1
ATOM 593 C C . SER A 1 75 ? -17.190 -9.059 20.368 1.00 89.12 75 SER A C 1
ATOM 595 O O . SER A 1 75 ? -17.431 -9.592 19.292 1.00 89.12 75 SER A O 1
ATOM 597 N N . THR A 1 76 ? -18.151 -8.813 21.260 1.00 91.00 76 THR A N 1
ATOM 598 C CA . THR A 1 76 ? -19.560 -9.194 21.074 1.00 91.00 76 THR A CA 1
ATOM 599 C C . THR A 1 76 ? -20.223 -8.426 19.936 1.00 91.00 76 THR A C 1
ATOM 601 O O . THR A 1 76 ? -20.855 -9.031 19.074 1.00 91.00 76 THR A O 1
ATOM 604 N N . THR A 1 77 ? -20.040 -7.106 19.890 1.00 91.00 77 THR A N 1
ATOM 605 C CA . THR A 1 77 ? -20.601 -6.251 18.838 1.00 91.00 77 THR A CA 1
ATOM 606 C C . THR A 1 77 ? -19.998 -6.580 17.476 1.00 91.00 77 THR A C 1
ATOM 608 O O . THR A 1 77 ? -20.736 -6.723 16.506 1.00 91.00 77 THR A O 1
ATOM 611 N N . LEU A 1 78 ? -18.676 -6.773 17.395 1.00 90.81 78 LEU A N 1
ATOM 612 C CA . LEU A 1 78 ? -18.020 -7.166 16.145 1.00 90.81 78 LEU A CA 1
ATOM 613 C C . LEU A 1 78 ? -18.494 -8.544 15.671 1.00 90.81 78 LEU A C 1
ATOM 615 O O . LEU A 1 78 ? -18.826 -8.688 14.498 1.00 90.81 78 LEU A O 1
ATOM 619 N N . LYS A 1 79 ? -18.627 -9.526 16.573 1.00 90.88 79 LYS A N 1
ATOM 620 C CA . LYS A 1 79 ? -19.222 -10.828 16.230 1.00 90.88 79 LYS A CA 1
ATOM 621 C C . LYS A 1 79 ? -20.627 -10.657 15.652 1.00 90.88 79 LYS A C 1
ATOM 623 O O . LYS A 1 79 ? -20.890 -11.138 14.561 1.00 90.88 79 LYS A O 1
ATOM 628 N N . GLN A 1 80 ? -21.499 -9.889 16.304 1.00 89.75 80 GLN A N 1
ATOM 629 C CA . GLN A 1 80 ? -22.862 -9.647 15.812 1.00 89.75 80 GLN A CA 1
ATOM 630 C C . GLN A 1 80 ? -22.912 -8.993 14.425 1.00 89.75 80 GLN A C 1
ATOM 632 O O . GLN A 1 80 ? -23.799 -9.312 13.635 1.00 89.75 80 GLN A O 1
ATOM 637 N N . VAL A 1 81 ? -21.990 -8.075 14.122 1.00 89.44 81 VAL A N 1
ATOM 638 C CA . VAL A 1 81 ? -21.920 -7.424 12.806 1.00 89.44 81 VAL A CA 1
ATOM 639 C C . VAL A 1 81 ? -21.482 -8.423 11.740 1.00 89.44 81 VAL A C 1
ATOM 641 O O . VAL A 1 81 ? -22.138 -8.527 10.706 1.00 89.44 81 VAL A O 1
ATOM 644 N N . TYR A 1 82 ? -20.412 -9.179 11.991 1.00 88.88 82 TYR A N 1
ATOM 645 C CA . TYR A 1 82 ? -19.819 -10.031 10.961 1.00 88.88 82 TYR A CA 1
ATOM 646 C C . TYR A 1 82 ? -20.487 -11.405 10.819 1.00 88.88 82 TYR A C 1
ATOM 648 O O . TYR A 1 82 ? -20.470 -11.975 9.731 1.00 88.88 82 TYR A O 1
ATOM 656 N N . THR A 1 83 ? -21.172 -11.911 11.847 1.00 88.62 83 THR A N 1
ATOM 657 C CA . THR A 1 83 ? -21.969 -13.145 11.734 1.00 88.62 83 THR A CA 1
ATOM 658 C C . THR A 1 83 ? -23.132 -12.983 10.748 1.00 88.62 83 THR A C 1
ATOM 660 O O . THR A 1 83 ? -23.573 -13.969 10.167 1.00 88.62 83 THR A O 1
ATOM 663 N N . LYS A 1 84 ? -23.593 -11.756 10.462 1.00 88.06 84 LYS A N 1
ATOM 664 C CA . LYS A 1 84 ? -24.661 -11.513 9.474 1.00 88.06 84 LYS A CA 1
ATOM 665 C C . LYS A 1 84 ? -24.287 -11.874 8.033 1.00 88.06 84 LYS A C 1
ATOM 667 O O . LYS A 1 84 ? -25.195 -12.046 7.230 1.00 88.06 84 LYS A O 1
ATOM 672 N N . TYR A 1 85 ? -22.999 -11.979 7.696 1.00 85.31 85 TYR A N 1
ATOM 673 C CA . TYR A 1 85 ? -22.576 -12.264 6.319 1.00 85.31 85 TYR A CA 1
ATOM 674 C C . TYR A 1 85 ? -22.827 -13.715 5.898 1.00 85.31 85 TYR A C 1
ATOM 676 O O . TYR A 1 85 ? -23.301 -13.939 4.791 1.00 85.31 85 TYR A O 1
ATOM 684 N N . ASN A 1 86 ? -22.515 -14.690 6.757 1.00 82.94 86 ASN A N 1
ATOM 685 C CA . ASN A 1 86 ? -22.667 -16.113 6.419 1.00 82.94 86 ASN A CA 1
ATOM 686 C C . ASN A 1 86 ? -23.062 -17.000 7.617 1.00 82.94 86 ASN A C 1
ATOM 688 O O . ASN A 1 86 ? -22.941 -18.216 7.565 1.00 82.94 86 ASN A O 1
ATOM 692 N N . GLY A 1 87 ? -23.458 -16.417 8.754 1.00 75.94 87 GLY A N 1
ATOM 693 C CA . GLY A 1 87 ? -23.881 -17.165 9.947 1.00 75.94 87 GLY A CA 1
ATOM 694 C C . GLY A 1 87 ? -22.781 -17.960 10.666 1.00 75.94 87 GLY A C 1
ATOM 695 O O . GLY A 1 87 ? -23.040 -18.530 11.722 1.00 75.94 87 GLY A O 1
ATOM 696 N N . GLY A 1 88 ? -21.559 -17.996 10.129 1.00 75.06 88 GLY A N 1
ATOM 697 C CA . GLY A 1 88 ? -20.444 -18.773 10.667 1.00 75.06 88 GLY A CA 1
ATOM 698 C C . GLY A 1 88 ? -19.882 -18.248 11.994 1.00 75.06 88 GLY A C 1
ATOM 699 O O . GLY A 1 88 ? -20.034 -17.076 12.359 1.00 75.06 88 GLY A O 1
ATOM 700 N N . THR A 1 89 ? -19.180 -19.131 12.710 1.00 77.50 89 THR A N 1
ATOM 701 C CA . THR A 1 89 ? -18.423 -18.787 13.918 1.00 77.50 89 THR A CA 1
ATOM 702 C C . THR A 1 89 ? -17.183 -17.988 13.543 1.00 77.50 89 THR A C 1
ATOM 704 O O . THR A 1 89 ? -16.296 -18.500 12.864 1.00 77.50 89 THR A O 1
ATOM 707 N N . ILE A 1 90 ? -17.119 -16.738 13.997 1.00 85.81 90 ILE A N 1
ATOM 708 C CA . ILE A 1 90 ? -16.001 -15.831 13.729 1.00 85.81 90 ILE A CA 1
ATOM 709 C C . ILE A 1 90 ? -15.253 -15.601 15.029 1.00 85.81 90 ILE A C 1
ATOM 711 O O . ILE A 1 90 ? -15.852 -15.231 16.049 1.00 85.81 90 ILE A O 1
ATOM 715 N N . ASP A 1 91 ? -13.942 -15.798 14.984 1.00 88.38 91 ASP A N 1
ATOM 716 C CA . ASP A 1 91 ? -13.083 -15.456 16.105 1.00 88.38 91 ASP A CA 1
ATOM 717 C C . ASP A 1 91 ? -12.575 -14.017 15.960 1.00 88.38 91 ASP A C 1
ATOM 719 O O . ASP A 1 91 ? -12.179 -13.581 14.878 1.00 88.38 91 ASP A O 1
ATOM 723 N N . VAL A 1 92 ? -12.658 -13.258 17.053 1.00 90.44 92 VAL A N 1
ATOM 724 C CA . VAL A 1 92 ? -12.366 -11.820 17.080 1.00 90.44 92 VAL A CA 1
ATOM 725 C C . VAL A 1 92 ? -11.267 -11.576 18.088 1.00 90.44 92 VAL A C 1
ATOM 727 O O . VAL A 1 92 ? -11.475 -11.717 19.293 1.00 90.44 92 VAL A O 1
ATOM 730 N N . ILE A 1 93 ? -10.123 -11.145 17.581 1.00 89.69 93 ILE A N 1
ATOM 731 C CA . ILE A 1 93 ? -8.933 -10.855 18.364 1.00 89.69 93 ILE A CA 1
ATOM 732 C C . ILE A 1 93 ? -8.770 -9.337 18.409 1.00 89.69 93 ILE A C 1
ATOM 734 O O . ILE A 1 93 ? -8.647 -8.669 17.381 1.00 89.69 93 ILE A O 1
ATOM 738 N N . LEU A 1 94 ? -8.797 -8.786 19.622 1.00 89.31 94 LEU A N 1
ATOM 739 C CA . LEU A 1 94 ? -8.566 -7.368 19.887 1.00 89.31 94 LEU A CA 1
ATOM 740 C C . LEU A 1 94 ? -7.101 -7.207 20.301 1.00 89.31 94 LEU A C 1
ATOM 742 O O . LEU A 1 94 ? -6.743 -7.589 21.420 1.00 89.31 94 LEU A O 1
ATOM 746 N N . PRO A 1 95 ? -6.235 -6.704 19.415 1.00 83.75 95 PRO A N 1
ATOM 747 C CA . PRO A 1 95 ? -4.820 -6.620 19.719 1.00 83.75 95 PRO A CA 1
ATOM 748 C C . PRO A 1 95 ? -4.564 -5.524 20.768 1.00 83.75 95 PRO A C 1
ATOM 750 O O . PRO A 1 95 ? -5.271 -4.518 20.825 1.00 83.75 95 PRO A O 1
ATOM 753 N N . LYS A 1 96 ? -3.561 -5.737 21.632 1.00 84.75 96 LYS A N 1
ATOM 754 C CA . LYS A 1 96 ? -3.150 -4.801 22.704 1.00 84.75 96 LYS A CA 1
ATOM 755 C C . LYS A 1 96 ? -4.278 -4.391 23.664 1.00 84.75 96 LYS A C 1
ATOM 757 O O . LYS A 1 96 ? -4.232 -3.305 24.241 1.00 84.75 96 LYS A O 1
ATOM 762 N N . LYS A 1 97 ? -5.263 -5.270 23.878 1.00 85.38 97 LYS A N 1
ATOM 763 C CA . LYS A 1 97 ? -6.390 -5.005 24.781 1.00 85.38 97 LYS A CA 1
ATOM 764 C C . LYS A 1 97 ? -5.936 -4.623 26.193 1.00 85.38 97 LYS A C 1
ATOM 766 O O . LYS A 1 97 ? -6.365 -3.595 26.695 1.00 85.38 97 LYS A O 1
ATOM 771 N N . GLU A 1 98 ? -5.003 -5.375 26.769 1.00 86.12 98 GLU A N 1
ATOM 772 C CA . GLU A 1 98 ? -4.459 -5.108 28.110 1.00 86.12 98 GLU A CA 1
ATOM 773 C C . GLU A 1 98 ? -3.844 -3.704 28.220 1.00 86.12 98 GLU A C 1
ATOM 775 O O . GLU A 1 98 ? -4.126 -2.959 29.154 1.00 86.12 98 GLU A O 1
ATOM 780 N N . ILE A 1 99 ? -3.062 -3.298 27.215 1.00 87.25 99 ILE A N 1
ATOM 781 C CA . ILE A 1 99 ? -2.441 -1.967 27.154 1.00 87.25 99 ILE A CA 1
ATOM 782 C C . ILE A 1 99 ? -3.512 -0.876 27.021 1.00 87.25 99 ILE A C 1
ATOM 784 O O . ILE A 1 99 ? -3.384 0.197 27.609 1.00 87.25 99 ILE A O 1
ATOM 788 N N . CYS A 1 100 ? -4.563 -1.133 26.240 1.00 85.81 100 CYS A N 1
ATOM 789 C CA . CYS A 1 100 ? -5.675 -0.203 26.081 1.00 85.81 100 CYS A CA 1
ATOM 790 C C . CYS A 1 100 ? -6.433 0.001 27.399 1.00 85.81 100 CYS A C 1
ATOM 792 O O . CYS A 1 100 ? -6.742 1.142 27.739 1.00 85.81 100 CYS A O 1
ATOM 794 N N . ASP A 1 101 ? -6.689 -1.078 28.139 1.00 87.69 101 ASP A N 1
ATOM 795 C CA . ASP A 1 101 ? -7.402 -1.036 29.416 1.00 87.69 101 ASP A CA 1
ATOM 796 C C . ASP A 1 101 ? -6.593 -0.242 30.461 1.00 87.69 101 ASP A C 1
ATOM 798 O O . ASP A 1 101 ? -7.139 0.634 31.132 1.00 87.69 101 ASP A O 1
ATOM 802 N N . ILE A 1 102 ? -5.270 -0.449 30.527 1.00 90.00 102 ILE A N 1
ATOM 803 C CA . ILE A 1 102 ? -4.363 0.323 31.399 1.00 90.00 102 ILE A CA 1
ATOM 804 C C . ILE A 1 102 ? -4.424 1.822 31.073 1.00 90.00 102 ILE A C 1
ATOM 806 O O . ILE A 1 102 ? -4.610 2.648 31.967 1.00 90.00 102 ILE A O 1
ATOM 810 N N . LYS A 1 103 ? -4.315 2.188 29.789 1.00 88.12 103 LYS A N 1
ATOM 811 C CA . LYS A 1 103 ? -4.361 3.597 29.360 1.00 88.12 103 LYS A CA 1
ATOM 812 C C . LYS A 1 103 ? -5.725 4.244 29.583 1.00 88.12 103 LYS A C 1
ATOM 814 O O . LYS A 1 103 ? -5.806 5.450 29.796 1.00 88.12 103 LYS A O 1
ATOM 819 N N . GLU A 1 104 ? -6.804 3.471 29.519 1.00 88.12 104 GLU A N 1
ATOM 820 C CA . GLU A 1 104 ? -8.151 3.959 29.811 1.00 88.12 104 GLU A CA 1
ATOM 821 C C . GLU A 1 104 ? -8.344 4.222 31.309 1.00 88.12 104 GLU A C 1
ATOM 823 O O . GLU A 1 104 ? -8.964 5.219 31.678 1.00 88.12 104 GLU A O 1
ATOM 828 N N . ILE A 1 105 ? -7.761 3.390 32.177 1.00 91.00 105 ILE A N 1
ATOM 829 C CA . ILE A 1 105 ? -7.726 3.638 33.625 1.00 91.00 105 ILE A CA 1
AT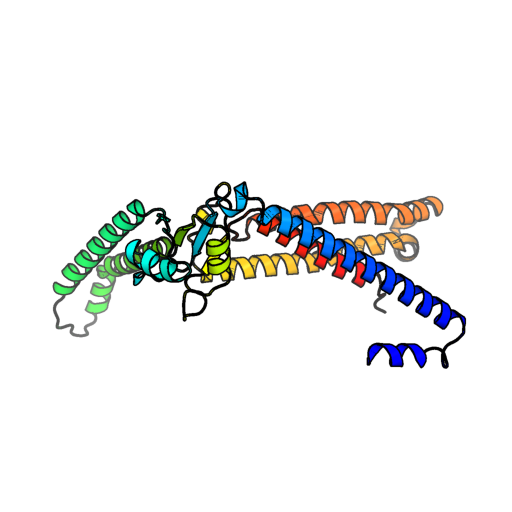OM 830 C C . ILE A 1 105 ? -6.941 4.919 33.926 1.00 91.00 105 ILE A C 1
ATOM 832 O O . ILE A 1 105 ? -7.461 5.787 34.625 1.00 91.00 105 ILE A O 1
ATOM 836 N N . GLU A 1 106 ? -5.747 5.076 33.348 1.00 90.81 106 GLU A N 1
ATOM 837 C CA . GLU A 1 106 ? -4.924 6.286 33.493 1.00 90.81 106 GLU A CA 1
ATOM 838 C C . GLU A 1 106 ? -5.669 7.541 33.004 1.00 90.81 106 GLU A C 1
ATOM 840 O O . GLU A 1 106 ? -5.703 8.565 33.684 1.00 90.81 106 GLU A O 1
ATOM 845 N N . LEU A 1 107 ? -6.353 7.452 31.858 1.00 89.12 107 LEU A N 1
ATOM 846 C CA . LEU A 1 107 ? -7.174 8.542 31.329 1.00 89.12 107 LEU A CA 1
ATOM 847 C C . LEU A 1 107 ? -8.312 8.925 32.283 1.00 89.12 107 LEU A C 1
ATOM 849 O O . LEU A 1 107 ? -8.562 10.112 32.494 1.00 89.12 107 LEU A O 1
ATOM 853 N N . ASN A 1 108 ? -9.001 7.937 32.855 1.00 90.12 108 ASN A N 1
ATOM 854 C CA . ASN A 1 108 ? -10.092 8.171 33.798 1.00 90.12 108 ASN A CA 1
ATOM 855 C C . ASN A 1 108 ? -9.596 8.773 35.118 1.00 90.12 108 ASN A C 1
ATOM 857 O O . ASN A 1 108 ? -10.284 9.615 35.692 1.00 90.12 108 ASN A O 1
ATOM 861 N N . ASP A 1 109 ? -8.416 8.375 35.589 1.00 90.06 109 ASP A N 1
ATOM 862 C CA . ASP A 1 109 ? -7.797 8.938 36.791 1.00 90.06 109 ASP A CA 1
ATOM 863 C C . ASP A 1 109 ? -7.418 10.417 36.592 1.00 90.06 109 ASP A C 1
ATOM 865 O O . ASP A 1 109 ? -7.769 11.286 37.399 1.00 90.06 109 ASP A O 1
ATOM 869 N N . LEU A 1 110 ? -6.821 10.745 35.439 1.00 85.12 110 LEU A N 1
ATOM 870 C CA . LEU A 1 110 ? -6.525 12.130 35.061 1.00 85.12 110 LEU A CA 1
ATOM 871 C C . LEU A 1 110 ? -7.790 12.987 34.904 1.00 85.12 110 LEU A C 1
ATOM 873 O O . LEU A 1 110 ? -7.803 14.147 35.324 1.00 85.12 110 LEU A O 1
ATOM 877 N N . LEU A 1 111 ? -8.861 12.434 34.325 1.00 86.25 111 LEU A N 1
ATOM 878 C CA . LEU A 1 111 ? -10.142 13.135 34.192 1.00 86.25 111 LEU A CA 1
ATOM 879 C C . LEU A 1 111 ? -10.764 13.438 35.560 1.00 86.25 111 LEU A C 1
ATOM 881 O O . LEU A 1 111 ? -11.141 14.583 35.808 1.00 86.25 111 LEU A O 1
ATOM 885 N N . LYS A 1 112 ? -10.791 12.461 36.475 1.00 86.69 112 LYS A N 1
ATOM 886 C CA . LYS A 1 112 ? -11.271 12.662 37.853 1.00 86.69 112 LYS A CA 1
ATOM 887 C C . LYS A 1 112 ? -10.458 13.723 38.595 1.00 86.69 112 LYS A C 1
ATOM 889 O O . LYS A 1 112 ? -11.026 14.577 39.273 1.00 86.69 112 LYS A O 1
ATOM 894 N N . THR A 1 113 ? -9.135 13.706 38.432 1.00 83.81 113 THR A N 1
ATOM 895 C CA . THR A 1 113 ? -8.231 14.690 39.048 1.00 83.81 113 THR A CA 1
ATOM 896 C C . THR A 1 113 ? -8.516 16.108 38.548 1.00 83.81 113 THR A C 1
ATOM 898 O O . THR A 1 113 ? -8.542 17.061 39.335 1.00 83.81 113 THR A O 1
ATOM 901 N N . LEU A 1 114 ? -8.787 16.268 37.248 1.00 80.06 114 LEU A N 1
ATOM 902 C CA . LEU A 1 114 ? -9.210 17.554 36.696 1.00 80.06 114 LEU A CA 1
ATOM 903 C C . LEU A 1 114 ? -10.576 18.002 37.216 1.00 80.06 114 LEU A C 1
ATOM 905 O O . LEU A 1 114 ? -10.736 19.177 37.545 1.00 80.06 114 LEU A O 1
ATOM 909 N N . GLU A 1 115 ? -11.556 17.102 37.295 1.00 81.06 115 GLU A N 1
ATOM 910 C CA . GLU A 1 115 ? -12.896 17.430 37.794 1.00 81.06 115 GLU A CA 1
ATOM 911 C C . GLU A 1 115 ? -12.861 17.877 39.259 1.00 81.06 115 GLU A C 1
ATOM 913 O O . GLU A 1 115 ? -13.432 18.918 39.591 1.00 81.06 115 GLU A O 1
ATOM 918 N N . GLY A 1 116 ? -12.110 17.167 40.107 1.00 78.56 116 GLY A N 1
ATOM 919 C CA . GLY A 1 116 ? -11.903 17.548 41.505 1.00 78.56 116 GLY A CA 1
ATOM 920 C C . GLY A 1 116 ? -11.198 18.901 41.644 1.00 78.56 116 GLY A C 1
ATOM 921 O O . GLY A 1 116 ? -11.583 19.729 42.465 1.00 78.56 116 GLY A O 1
ATOM 922 N N . THR A 1 117 ? -10.217 19.189 40.785 1.00 70.31 117 THR A N 1
ATOM 923 C CA . THR A 1 117 ? -9.539 20.498 40.766 1.00 70.31 117 THR A CA 1
ATOM 924 C C . THR A 1 117 ? -10.475 21.618 40.301 1.00 70.31 117 THR A C 1
ATOM 926 O O . THR A 1 117 ? -10.424 22.729 40.829 1.00 70.31 117 THR A O 1
ATOM 929 N N . ARG A 1 118 ? -11.359 21.338 39.334 1.00 68.12 118 ARG A N 1
ATOM 930 C CA . ARG A 1 118 ? -12.338 22.297 38.803 1.00 68.12 118 ARG A CA 1
ATOM 931 C C . ARG A 1 118 ? -13.413 22.662 39.825 1.00 68.12 118 ARG A C 1
ATOM 933 O O . ARG A 1 118 ? -13.795 23.825 39.880 1.00 68.12 118 ARG A O 1
ATOM 940 N N . GLN A 1 119 ? -13.888 21.707 40.623 1.00 68.62 119 GLN A N 1
ATOM 941 C CA . GLN A 1 119 ? -14.893 21.966 41.665 1.00 68.62 119 GLN A CA 1
ATOM 942 C C . GLN A 1 119 ? -14.370 22.870 42.791 1.00 68.62 119 GLN A C 1
ATOM 944 O O . GLN A 1 119 ? -15.146 23.595 43.404 1.00 68.62 119 GLN A O 1
ATOM 949 N N . ASN A 1 120 ? -13.056 22.894 43.019 1.00 62.41 120 ASN A N 1
ATOM 950 C CA . ASN A 1 120 ? -12.422 23.752 44.021 1.00 62.41 120 ASN A CA 1
ATOM 951 C C . ASN A 1 120 ? -12.192 25.205 43.546 1.00 62.41 120 ASN A C 1
ATOM 953 O O . ASN A 1 120 ? -11.606 25.998 44.286 1.00 62.41 120 ASN A O 1
ATOM 957 N N . LEU A 1 121 ? -12.620 25.580 42.329 1.00 57.47 121 LEU A N 1
ATOM 958 C CA . LEU A 1 121 ? -12.532 26.965 41.851 1.00 57.47 121 LEU A CA 1
ATOM 959 C C . LEU A 1 121 ? -13.768 27.780 42.285 1.00 57.47 121 LEU A C 1
ATOM 961 O O . LEU A 1 121 ? -14.889 27.393 41.959 1.00 57.47 121 LEU A O 1
ATOM 965 N N . PRO A 1 122 ? -13.601 28.941 42.948 1.00 47.44 122 PRO A N 1
ATOM 966 C CA . PRO A 1 122 ? -14.727 29.794 43.321 1.00 47.44 122 PRO A CA 1
ATOM 967 C C . PRO A 1 122 ? -15.439 30.367 42.080 1.00 47.44 122 PRO A C 1
ATOM 969 O O . PRO A 1 122 ? -14.803 30.944 41.199 1.00 47.44 122 PRO A O 1
ATOM 972 N N . GLU A 1 123 ? -16.774 30.259 42.038 1.00 50.06 123 GLU A N 1
ATOM 973 C CA . GLU A 1 123 ? -17.643 30.646 40.905 1.00 50.06 123 GLU A CA 1
ATOM 974 C C . GLU A 1 123 ? -17.670 32.152 40.570 1.00 50.06 123 GLU A C 1
ATOM 976 O O . GLU A 1 123 ? -18.197 32.546 39.530 1.00 50.06 123 GLU A O 1
ATOM 981 N N . LYS A 1 124 ? -17.101 33.027 41.408 1.00 42.84 124 LYS A N 1
ATOM 982 C CA . LYS A 1 124 ? -17.130 34.485 41.197 1.00 42.84 124 LYS A CA 1
ATOM 983 C C . LYS A 1 124 ? -15.743 35.032 40.876 1.00 42.84 124 LYS A C 1
ATOM 985 O O . LYS A 1 124 ? -14.985 35.389 41.773 1.00 42.84 124 LYS A O 1
ATOM 990 N N . PHE A 1 125 ? -15.434 35.159 39.587 1.00 41.97 125 PHE A N 1
ATOM 991 C CA . PHE A 1 125 ? -14.232 35.855 39.121 1.00 41.97 125 PHE A CA 1
ATOM 992 C C . PHE A 1 125 ? -14.543 37.309 38.744 1.00 41.97 125 PHE A C 1
ATOM 994 O O . PHE A 1 125 ? -15.118 37.589 37.695 1.00 41.97 125 PHE A O 1
ATOM 1001 N N . GLY A 1 126 ? -14.134 38.243 39.609 1.00 43.78 126 GLY A N 1
ATOM 1002 C CA . GLY A 1 126 ? -14.026 39.666 39.284 1.00 43.78 126 GLY A CA 1
ATOM 1003 C C . GLY A 1 126 ? -12.766 39.943 38.459 1.00 43.78 126 GLY A C 1
ATOM 1004 O O . GLY A 1 126 ? -11.673 39.492 38.802 1.00 43.78 126 GLY A O 1
ATOM 1005 N N . PHE A 1 127 ? -12.923 40.685 37.364 1.00 38.16 127 PHE A N 1
ATOM 1006 C CA . PHE A 1 127 ? -11.875 41.025 36.399 1.00 38.16 127 PHE A CA 1
ATOM 1007 C C . PHE A 1 127 ? -10.935 42.102 36.987 1.00 38.16 127 PHE A C 1
ATOM 1009 O O . PHE A 1 127 ? -11.132 43.293 36.774 1.00 38.16 127 PHE A O 1
ATOM 1016 N N . THR A 1 128 ? -9.931 41.720 37.783 1.00 45.19 128 THR A N 1
ATOM 1017 C CA . THR A 1 128 ? -8.890 42.652 38.272 1.00 45.19 128 THR A CA 1
ATOM 1018 C C . THR A 1 128 ? -7.497 42.229 37.808 1.00 45.19 128 THR A C 1
ATOM 1020 O O . THR A 1 128 ? -7.271 41.079 37.442 1.00 45.19 128 THR A O 1
ATOM 1023 N N . SER A 1 129 ? -6.535 43.157 37.787 1.00 48.53 129 SER A N 1
ATOM 1024 C CA . SER A 1 129 ? -5.182 42.967 37.223 1.00 48.53 129 SER A CA 1
ATOM 1025 C C . SER A 1 129 ? -4.360 41.840 37.877 1.00 48.53 129 SER A C 1
ATOM 1027 O O . SER A 1 129 ? -3.398 41.341 37.289 1.00 48.53 129 SER A O 1
ATOM 1029 N N . THR A 1 130 ? -4.779 41.357 39.049 1.00 48.31 130 THR A N 1
ATOM 1030 C CA . THR A 1 130 ? -4.252 40.168 39.739 1.00 48.31 130 THR A CA 1
ATOM 1031 C C . THR A 1 130 ? -4.596 38.852 39.017 1.00 48.31 130 THR A C 1
ATOM 1033 O O . THR A 1 130 ? -3.943 37.831 39.242 1.00 48.31 130 THR A O 1
ATOM 1036 N N . PHE A 1 131 ? -5.564 38.877 38.091 1.00 52.41 131 PHE A N 1
ATOM 1037 C CA . PHE A 1 131 ? -6.019 37.751 37.269 1.00 52.41 131 PHE A CA 1
ATOM 1038 C C . PHE A 1 131 ? -4.899 37.170 36.400 1.00 52.41 131 PHE A C 1
ATOM 1040 O O . PHE A 1 131 ? -4.699 35.958 36.388 1.00 52.41 131 PHE A O 1
ATOM 1047 N N . TRP A 1 132 ? -4.073 38.015 35.772 1.00 44.31 132 TRP A N 1
ATOM 1048 C CA . TRP A 1 132 ? -2.948 37.558 34.942 1.00 44.31 132 TRP A CA 1
ATOM 1049 C C . TRP A 1 132 ? -1.825 36.898 35.755 1.00 44.31 132 TRP A C 1
ATOM 1051 O O . TRP A 1 132 ? -1.184 35.963 35.272 1.00 44.31 132 TRP A O 1
ATOM 1061 N N . LYS A 1 133 ? -1.615 37.320 37.013 1.00 48.78 133 LYS A N 1
ATOM 1062 C CA . LYS A 1 133 ? -0.683 36.652 37.943 1.00 48.78 133 LYS A CA 1
ATOM 1063 C C . LYS A 1 133 ? -1.230 35.304 38.432 1.00 48.78 133 LYS A C 1
ATOM 1065 O O . LYS A 1 133 ? -0.449 34.371 38.600 1.00 48.78 133 LYS A O 1
ATOM 1070 N N . SER A 1 134 ? -2.549 35.175 38.585 1.00 47.28 134 SER A N 1
ATOM 1071 C CA . SER A 1 134 ? -3.212 33.912 38.943 1.00 47.28 134 SER A CA 1
ATOM 1072 C C . SER A 1 134 ? -3.247 32.917 37.769 1.00 47.28 134 SER A C 1
ATOM 1074 O O . SER A 1 134 ? -2.936 31.738 37.935 1.00 47.28 134 SER A O 1
ATOM 1076 N N . ILE A 1 135 ? -3.479 33.403 36.544 1.00 49.75 135 ILE A N 1
ATOM 1077 C CA . ILE A 1 135 ? -3.402 32.608 35.306 1.00 49.75 135 ILE A CA 1
ATOM 1078 C C . ILE A 1 135 ? -1.994 32.032 35.106 1.00 49.75 135 ILE A C 1
ATOM 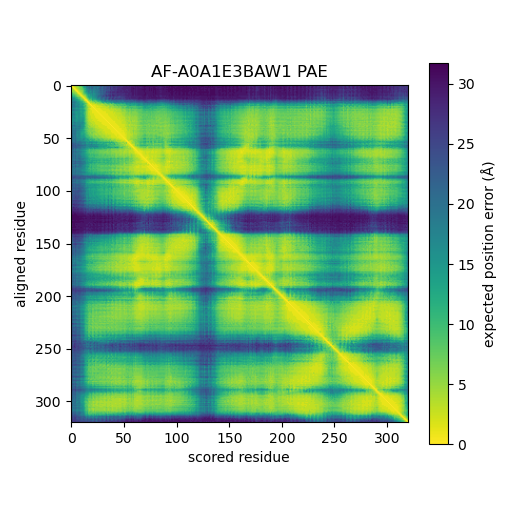1080 O O . ILE A 1 135 ? -1.858 30.855 34.783 1.00 49.75 135 ILE A O 1
ATOM 1084 N N . LYS A 1 136 ? -0.935 32.813 35.369 1.00 46.00 136 LYS A N 1
ATOM 1085 C CA . LYS A 1 136 ? 0.459 32.339 35.260 1.00 46.00 136 LYS A CA 1
ATOM 1086 C C . LYS A 1 136 ? 0.844 31.280 36.302 1.00 46.00 136 LYS A C 1
ATOM 1088 O O . LYS A 1 136 ? 1.734 30.483 36.032 1.00 46.00 136 LYS A O 1
ATOM 1093 N N . LYS A 1 137 ? 0.185 31.251 37.467 1.00 50.44 137 LYS A N 1
ATOM 1094 C CA . LYS A 1 137 ? 0.366 30.212 38.502 1.00 50.44 137 LYS A CA 1
ATOM 1095 C C . LYS A 1 137 ? -0.435 28.935 38.192 1.00 50.44 137 LYS A C 1
ATOM 1097 O O . LYS A 1 137 ? -0.125 27.871 38.713 1.00 50.44 137 LYS A O 1
ATOM 1102 N N . THR A 1 138 ? -1.405 29.037 37.280 1.00 50.94 138 THR A N 1
ATOM 1103 C CA . THR A 1 138 ? -2.250 27.945 36.768 1.00 50.94 138 THR A CA 1
ATOM 1104 C C . THR A 1 138 ? -1.694 27.362 35.453 1.00 50.94 138 THR A C 1
ATOM 1106 O O . THR A 1 138 ? -2.432 26.908 34.584 1.00 50.94 138 THR A O 1
ATOM 1109 N N . THR A 1 139 ? -0.368 27.340 35.290 1.00 52.22 139 THR A N 1
ATOM 1110 C CA . THR A 1 139 ? 0.327 26.585 34.235 1.00 52.22 139 THR A CA 1
ATOM 1111 C C . THR A 1 139 ? 0.152 25.052 34.282 1.00 52.22 139 THR A C 1
ATOM 1113 O O . THR A 1 139 ? 0.213 24.462 33.199 1.00 52.22 139 THR A O 1
ATOM 1116 N N . PRO A 1 140 ? -0.132 24.362 35.418 1.00 57.94 140 PRO A N 1
ATOM 1117 C CA . PRO A 1 140 ? -0.296 22.903 35.391 1.00 57.94 140 PRO A CA 1
ATOM 1118 C C . PRO A 1 140 ? -1.558 22.426 34.652 1.00 57.94 140 PRO A C 1
ATOM 1120 O O . PRO A 1 140 ? -1.534 21.343 34.075 1.00 57.94 140 PRO A O 1
ATOM 1123 N N . ASN A 1 141 ? -2.631 23.226 34.570 1.00 65.69 141 ASN A N 1
ATOM 1124 C CA . ASN A 1 141 ? -3.871 22.793 33.902 1.00 65.69 141 ASN A CA 1
ATOM 1125 C C . ASN A 1 141 ? -3.686 22.535 32.402 1.00 65.69 141 ASN A C 1
ATOM 1127 O O . ASN A 1 141 ? -4.304 21.626 31.854 1.00 65.69 141 ASN A O 1
ATOM 1131 N N . LEU A 1 142 ? -2.819 23.295 31.730 1.00 71.38 142 LEU A N 1
ATOM 1132 C CA . LEU A 1 142 ? -2.592 23.133 30.292 1.00 71.38 142 LEU A CA 1
ATOM 1133 C C . LEU A 1 142 ? -1.820 21.845 29.987 1.00 71.38 142 LEU A C 1
ATOM 1135 O O . LEU A 1 142 ? -2.152 21.144 29.035 1.00 71.38 142 LEU A O 1
ATOM 1139 N N . TYR A 1 143 ? -0.843 21.503 30.833 1.00 80.56 143 TYR A N 1
ATOM 1140 C CA . TYR A 1 143 ? -0.133 20.228 30.752 1.00 80.56 143 TYR A CA 1
ATOM 1141 C C . TYR A 1 143 ? -1.092 19.046 30.940 1.00 80.56 143 TYR A C 1
ATOM 1143 O O . TYR A 1 143 ? -1.077 18.131 30.121 1.00 80.56 143 TYR A O 1
ATOM 1151 N N . PHE A 1 144 ? -1.984 19.094 31.938 1.00 77.44 144 PHE A N 1
ATOM 1152 C CA . PHE A 1 144 ? -2.996 18.050 32.146 1.00 77.44 144 PHE A CA 1
ATOM 1153 C C . PHE A 1 144 ? -3.965 17.923 30.964 1.00 77.44 144 PHE A C 1
ATOM 1155 O O . PHE A 1 144 ? -4.227 16.815 30.506 1.00 77.44 144 PHE A O 1
ATOM 1162 N N . ILE A 1 145 ? -4.450 19.041 30.414 1.00 82.19 145 ILE A N 1
ATOM 1163 C CA . ILE A 1 145 ? -5.333 19.031 29.237 1.00 82.19 145 ILE A CA 1
ATOM 1164 C C . ILE A 1 145 ? -4.619 18.423 28.020 1.00 82.19 145 ILE A C 1
ATOM 1166 O O . ILE A 1 145 ? -5.202 17.605 27.305 1.00 82.19 145 ILE A O 1
ATOM 1170 N N . LEU A 1 146 ? -3.351 18.780 27.788 1.00 85.56 146 LEU A N 1
ATOM 1171 C CA . LEU A 1 146 ? -2.546 18.212 26.704 1.00 85.56 146 LEU A CA 1
ATOM 1172 C C . LEU A 1 146 ? -2.255 16.723 26.920 1.00 85.56 146 LEU A C 1
ATOM 1174 O O . LEU A 1 146 ? -2.330 15.951 25.964 1.00 85.56 146 LEU A O 1
ATOM 1178 N N . ALA A 1 147 ? -1.963 16.312 28.156 1.00 85.62 147 ALA A N 1
ATOM 1179 C CA . ALA A 1 147 ? -1.747 14.916 28.520 1.00 85.62 147 ALA A CA 1
ATOM 1180 C C . ALA A 1 147 ? -3.010 14.081 28.274 1.00 85.62 147 ALA A C 1
ATOM 1182 O O . ALA A 1 147 ? -2.937 13.059 27.598 1.00 85.62 147 ALA A O 1
ATOM 1183 N N . ILE A 1 148 ? -4.180 14.566 28.702 1.00 87.00 148 ILE A N 1
ATOM 1184 C CA . ILE A 1 148 ? -5.478 13.925 28.446 1.00 87.00 148 ILE A CA 1
ATOM 1185 C C . ILE A 1 148 ? -5.759 13.841 26.950 1.00 87.00 148 ILE A C 1
ATOM 1187 O O . ILE A 1 148 ? -6.158 12.789 26.461 1.00 87.00 148 ILE A O 1
ATOM 1191 N N . TYR A 1 149 ? -5.523 14.918 26.196 1.00 88.12 149 TYR A N 1
ATOM 1192 C CA . TYR A 1 149 ? -5.706 14.903 24.746 1.00 88.12 149 TYR A CA 1
ATOM 1193 C C . TYR A 1 149 ? -4.800 13.867 24.066 1.00 88.12 149 TYR A C 1
ATOM 1195 O O . TYR A 1 149 ? -5.261 13.101 23.216 1.00 88.12 149 TYR A O 1
ATOM 1203 N N . LYS A 1 150 ? -3.519 13.819 24.452 1.00 89.75 150 LYS A N 1
ATOM 1204 C CA . LYS A 1 150 ? -2.543 12.858 23.926 1.00 89.75 150 LYS A CA 1
ATOM 1205 C C . LYS A 1 150 ? -2.954 11.424 24.259 1.00 89.75 150 LYS A C 1
ATOM 1207 O O . LYS A 1 150 ? -3.028 10.597 23.354 1.00 89.75 150 LYS A O 1
ATOM 1212 N N . LEU A 1 151 ? -3.284 11.152 25.519 1.00 87.69 151 LEU A N 1
ATOM 1213 C CA . LEU A 1 151 ? -3.646 9.821 25.995 1.00 87.69 151 LEU A CA 1
ATOM 1214 C C . LEU A 1 151 ? -4.966 9.338 25.376 1.00 87.69 151 LEU A C 1
ATOM 1216 O O . LEU A 1 151 ? -5.045 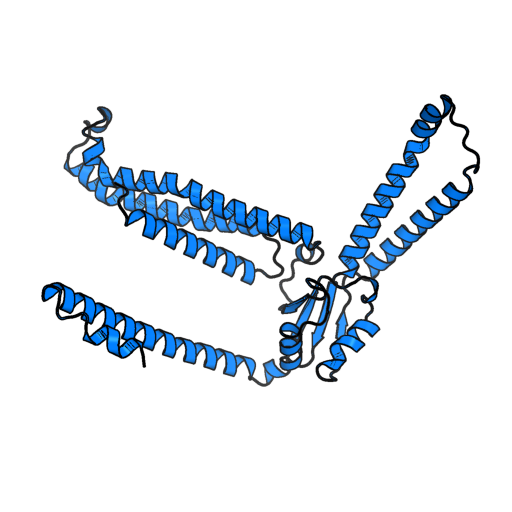8.217 24.880 1.00 87.69 151 LEU A O 1
ATOM 1220 N N . ARG A 1 152 ? -5.972 10.216 25.276 1.00 89.00 152 ARG A N 1
ATOM 1221 C CA . ARG A 1 152 ? -7.236 9.946 24.572 1.00 89.00 152 ARG A CA 1
ATOM 1222 C C . ARG A 1 152 ? -7.000 9.573 23.112 1.00 89.00 152 ARG A C 1
ATOM 1224 O O . ARG A 1 152 ? -7.591 8.616 22.623 1.00 89.00 152 ARG A O 1
ATOM 1231 N N . LYS A 1 153 ? -6.116 10.300 22.424 1.00 86.94 153 LYS A N 1
ATOM 1232 C CA . LYS A 1 153 ? -5.748 10.010 21.034 1.00 86.94 153 LYS A CA 1
ATOM 1233 C C . LYS A 1 153 ? -5.051 8.654 20.904 1.00 86.94 153 LYS A C 1
ATOM 1235 O O . LYS A 1 153 ? -5.346 7.923 19.966 1.00 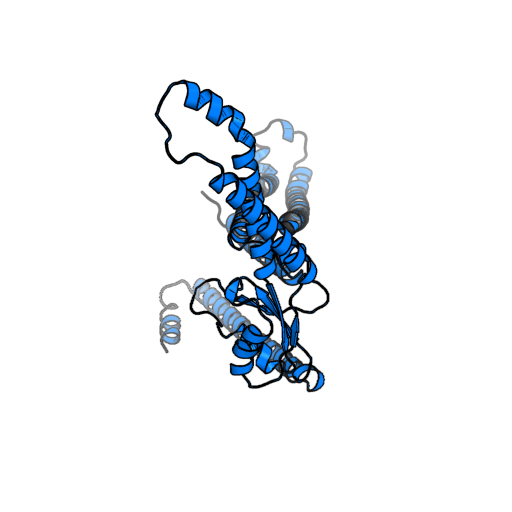86.94 153 LYS A O 1
ATOM 1240 N N . GLU A 1 154 ? -4.166 8.304 21.835 1.00 85.81 154 GLU A N 1
ATOM 1241 C CA . GLU A 1 154 ? -3.509 6.991 21.860 1.00 85.81 154 GLU A CA 1
ATOM 1242 C C . GLU A 1 154 ? -4.516 5.851 22.081 1.00 85.81 154 GLU A C 1
ATOM 1244 O O . GLU A 1 154 ? -4.494 4.860 21.349 1.00 85.81 154 GLU A O 1
ATOM 1249 N N . VAL A 1 155 ? -5.452 6.010 23.020 1.00 86.94 155 VAL A N 1
ATOM 1250 C CA . VAL A 1 155 ? -6.537 5.041 23.249 1.00 86.94 155 VAL A CA 1
ATOM 1251 C C . VAL A 1 155 ? -7.418 4.901 22.005 1.00 86.94 155 VAL A C 1
ATOM 1253 O O . VAL A 1 155 ? -7.703 3.785 21.579 1.00 86.94 155 VAL A O 1
ATOM 1256 N N . GLU A 1 156 ? -7.805 6.007 21.362 1.00 86.19 156 GLU A N 1
ATOM 1257 C CA . GLU A 1 156 ? -8.583 5.972 20.114 1.00 86.19 156 GLU A CA 1
ATOM 1258 C C . GLU A 1 156 ? -7.835 5.249 18.983 1.00 86.19 156 GLU A C 1
ATOM 1260 O O . GLU A 1 156 ? -8.448 4.479 18.244 1.00 86.19 156 GLU A O 1
ATOM 1265 N N . THR A 1 157 ? -6.515 5.438 18.859 1.00 86.00 157 THR A N 1
ATOM 1266 C CA . THR A 1 157 ? -5.718 4.707 17.860 1.00 86.00 157 THR A CA 1
ATOM 1267 C C . THR A 1 157 ? -5.651 3.209 18.146 1.00 86.00 157 THR A C 1
ATOM 1269 O O . THR A 1 157 ? -5.775 2.417 17.214 1.00 86.00 157 THR A O 1
ATOM 1272 N N . LEU A 1 158 ? -5.542 2.803 19.415 1.00 86.31 158 LEU A N 1
ATOM 1273 C CA . LEU A 1 158 ? -5.556 1.390 19.808 1.00 86.31 158 LEU A CA 1
ATOM 1274 C C . LEU A 1 158 ? -6.926 0.744 19.550 1.00 86.31 158 LEU A C 1
ATOM 1276 O O . LEU A 1 158 ? -6.997 -0.337 18.969 1.00 86.31 158 LEU A O 1
ATOM 1280 N N . LYS A 1 159 ? -8.019 1.451 19.872 1.00 86.38 159 LYS A N 1
ATOM 1281 C CA . LYS A 1 159 ? -9.406 1.000 19.643 1.00 86.38 159 LYS A CA 1
ATOM 1282 C C . LYS A 1 159 ? -9.844 1.015 18.171 1.00 86.38 159 LYS A C 1
ATOM 1284 O O . LYS A 1 159 ? -10.987 0.688 17.863 1.00 86.38 159 LYS A O 1
ATOM 1289 N N . SER A 1 160 ? -8.963 1.389 17.245 1.00 87.56 160 SER A N 1
ATOM 1290 C CA . SER A 1 160 ? -9.291 1.456 15.818 1.00 87.56 160 SER A CA 1
ATOM 1291 C C . SER A 1 160 ? -9.033 0.154 15.056 1.00 87.56 160 SER A C 1
ATOM 1293 O O . SER A 1 160 ? -9.377 0.072 13.878 1.00 87.56 160 SER A O 1
ATOM 1295 N N . VAL A 1 161 ? -8.458 -0.861 15.708 1.00 90.19 161 VAL A N 1
ATOM 1296 C CA . VAL A 1 161 ? -7.959 -2.075 15.054 1.00 90.19 161 VAL A CA 1
ATOM 1297 C C . VAL A 1 161 ? -8.565 -3.334 15.673 1.00 90.19 161 VAL A C 1
ATOM 1299 O O . VAL A 1 161 ? -8.644 -3.456 16.897 1.00 90.19 161 VAL A O 1
ATOM 1302 N N . ALA A 1 162 ? -8.959 -4.292 14.832 1.00 90.19 162 ALA A N 1
ATOM 1303 C CA . ALA A 1 162 ? -9.314 -5.650 15.245 1.00 90.19 162 ALA A CA 1
ATOM 1304 C C . ALA A 1 162 ? -8.904 -6.672 14.178 1.00 90.19 162 ALA A C 1
ATOM 1306 O O . ALA A 1 162 ? -8.902 -6.362 12.989 1.00 90.19 162 ALA A O 1
ATOM 1307 N N . ILE A 1 163 ? -8.595 -7.895 14.601 1.00 91.06 163 ILE A N 1
ATOM 1308 C CA . ILE A 1 163 ? -8.294 -9.021 13.714 1.00 91.06 163 ILE A CA 1
ATOM 1309 C C . ILE A 1 163 ? -9.463 -10.002 13.781 1.00 91.06 163 ILE A C 1
ATOM 1311 O O . ILE A 1 163 ? -9.889 -10.404 14.864 1.00 91.06 163 ILE A O 1
ATOM 1315 N N . LEU A 1 164 ? -9.977 -10.390 12.621 1.00 90.81 164 LEU A N 1
ATOM 1316 C CA . LEU A 1 164 ? -11.006 -11.408 12.466 1.00 90.81 164 LEU A CA 1
ATOM 1317 C C . LEU A 1 164 ? -10.408 -12.658 11.840 1.00 90.81 164 LEU A C 1
ATOM 1319 O O . LEU A 1 164 ? -9.680 -12.574 10.851 1.00 90.81 164 LEU A O 1
ATOM 1323 N N . ARG A 1 165 ? -10.757 -13.820 12.385 1.00 90.56 165 ARG A N 1
ATOM 1324 C CA . ARG A 1 165 ? -10.445 -15.119 11.792 1.00 90.56 165 ARG A CA 1
ATOM 1325 C C . ARG A 1 165 ? -11.731 -15.761 11.311 1.00 90.56 165 ARG A C 1
ATOM 1327 O O . ARG A 1 165 ? -12.646 -16.005 12.101 1.00 90.56 165 ARG A O 1
ATOM 1334 N N . PHE A 1 166 ? -11.778 -16.017 10.011 1.00 89.50 166 PHE A N 1
ATOM 1335 C CA . PHE A 1 166 ? -12.890 -16.692 9.364 1.00 89.50 166 PHE A CA 1
ATOM 1336 C C . PHE A 1 166 ? -12.525 -18.156 9.109 1.00 89.50 166 PHE A C 1
ATOM 1338 O O . PHE A 1 166 ? -11.398 -18.419 8.689 1.00 89.50 166 PHE A O 1
ATOM 1345 N N . PRO A 1 167 ? -13.452 -19.100 9.352 1.00 86.94 167 PRO A N 1
ATOM 1346 C CA . PRO A 1 167 ? -13.226 -20.522 9.091 1.00 86.94 167 PRO A CA 1
ATOM 1347 C C . PRO A 1 167 ? -13.278 -20.870 7.596 1.00 86.94 167 PRO A C 1
ATOM 1349 O O . PRO A 1 167 ? -12.848 -21.948 7.207 1.00 86.94 167 PRO A O 1
ATOM 1352 N N . ASP A 1 168 ? -13.827 -19.973 6.780 1.00 85.56 168 ASP A N 1
ATOM 1353 C CA . ASP A 1 168 ? -14.070 -20.173 5.359 1.00 85.56 168 ASP A CA 1
ATOM 1354 C C . ASP A 1 168 ? -13.532 -18.980 4.555 1.00 85.56 168 ASP A C 1
ATOM 1356 O O . ASP A 1 168 ? -13.819 -17.813 4.862 1.00 85.56 168 ASP A O 1
ATOM 1360 N N . LEU A 1 169 ? -12.775 -19.296 3.503 1.00 85.81 169 LEU A N 1
ATOM 1361 C CA . LEU A 1 169 ? -12.155 -18.339 2.589 1.00 85.81 169 LEU A CA 1
ATOM 1362 C C . LEU A 1 169 ? -13.199 -17.508 1.829 1.00 85.81 169 LEU A C 1
ATOM 1364 O O . LEU A 1 169 ? -12.973 -16.327 1.548 1.00 85.81 169 LEU A O 1
ATOM 1368 N N . PHE A 1 170 ? -14.354 -18.094 1.506 1.00 84.50 170 PHE A N 1
ATOM 1369 C CA . PHE A 1 170 ? -15.415 -17.388 0.791 1.00 84.50 170 PHE A CA 1
ATOM 1370 C C . PHE A 1 170 ? -16.005 -16.262 1.646 1.00 84.50 170 PHE A C 1
ATOM 1372 O O . PHE A 1 170 ? -16.080 -15.115 1.200 1.00 84.50 170 PHE A O 1
ATOM 1379 N N . THR A 1 171 ? -16.333 -16.557 2.904 1.00 87.81 171 THR A N 1
ATOM 1380 C CA . THR A 1 171 ? -16.831 -15.564 3.867 1.00 87.81 171 THR A CA 1
ATOM 1381 C C . THR A 1 171 ? -15.839 -14.417 4.066 1.00 87.81 171 THR A C 1
ATOM 1383 O O . THR A 1 171 ? -16.233 -13.250 4.094 1.00 87.81 171 THR A O 1
ATOM 1386 N N . ALA A 1 172 ? -14.544 -14.725 4.152 1.00 88.81 172 ALA A N 1
ATOM 1387 C CA . ALA A 1 172 ? -13.503 -13.711 4.243 1.00 88.81 172 ALA A CA 1
ATOM 1388 C C . ALA A 1 172 ? -13.477 -12.797 3.008 1.00 88.81 172 ALA A C 1
ATOM 1390 O O . ALA A 1 172 ? -13.508 -11.572 3.138 1.00 88.81 172 ALA A O 1
ATOM 1391 N N . HIS A 1 173 ? -13.499 -13.365 1.801 1.00 87.81 173 HIS A N 1
ATOM 1392 C CA . HIS A 1 173 ? -13.540 -12.563 0.579 1.00 87.81 173 HIS A CA 1
ATOM 1393 C C . HIS A 1 173 ? -14.813 -11.726 0.438 1.00 87.81 173 HIS A C 1
ATOM 1395 O O . HIS A 1 173 ? -14.727 -10.588 -0.027 1.00 87.81 173 HIS A O 1
ATOM 1401 N N . LEU A 1 174 ? -15.964 -12.225 0.895 1.00 89.50 174 LEU A N 1
ATOM 1402 C CA . LEU A 1 174 ? -17.189 -11.429 0.959 1.00 89.50 174 LEU A CA 1
ATOM 1403 C C . LEU A 1 174 ? -17.022 -10.206 1.862 1.00 89.50 174 LEU A C 1
ATOM 1405 O O . LEU A 1 174 ? -17.407 -9.109 1.472 1.00 89.50 174 LEU A O 1
ATOM 1409 N N . VAL A 1 175 ? -16.411 -10.366 3.037 1.00 90.31 175 VAL A N 1
ATOM 1410 C CA . VAL A 1 175 ? -16.164 -9.256 3.971 1.00 90.31 175 VAL A CA 1
ATOM 1411 C C . VAL A 1 175 ? -15.179 -8.232 3.404 1.00 90.31 175 VAL A C 1
ATOM 1413 O O . VAL A 1 175 ? -15.344 -7.041 3.642 1.00 90.31 175 VAL A O 1
ATOM 1416 N N . LEU A 1 176 ? -14.182 -8.662 2.628 1.00 89.56 176 LEU A N 1
ATOM 1417 C CA . LEU A 1 176 ? -13.246 -7.746 1.962 1.00 89.56 176 LEU A CA 1
ATOM 1418 C C . LEU A 1 176 ? -13.918 -6.899 0.876 1.00 89.56 176 LEU A C 1
ATOM 1420 O O . LEU A 1 176 ? -13.500 -5.773 0.619 1.00 89.56 176 LEU A O 1
ATOM 1424 N N . GLN A 1 177 ? -14.943 -7.445 0.223 1.00 90.62 177 GLN A N 1
ATOM 1425 C CA . GLN A 1 177 ? -15.672 -6.761 -0.845 1.00 90.62 177 GLN A CA 1
ATOM 1426 C C . GLN A 1 177 ? -16.854 -5.943 -0.314 1.00 90.62 177 GLN A C 1
ATOM 1428 O O . GLN A 1 177 ? -17.207 -4.911 -0.888 1.00 90.62 177 GLN A O 1
ATOM 1433 N N . ALA A 1 178 ? -17.469 -6.388 0.779 1.00 88.81 178 ALA A N 1
ATOM 1434 C CA . ALA A 1 178 ? -18.612 -5.732 1.381 1.00 88.81 178 ALA A CA 1
ATOM 1435 C C . ALA A 1 178 ? -18.183 -4.628 2.351 1.00 88.81 178 ALA A C 1
ATOM 1437 O O . ALA A 1 178 ? -17.326 -4.799 3.215 1.00 88.81 178 ALA A O 1
ATOM 1438 N N . ARG 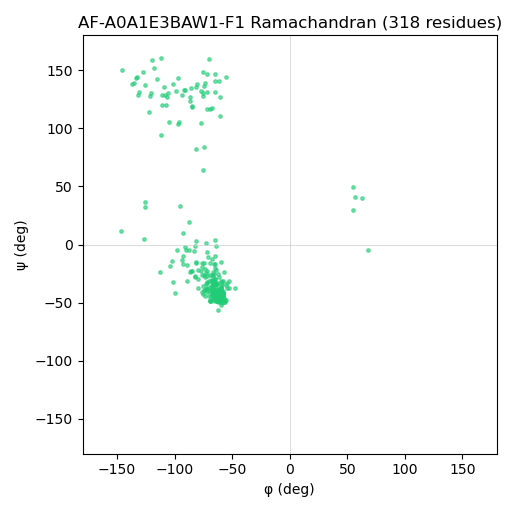A 1 179 ? -18.838 -3.471 2.257 1.00 86.00 179 ARG A N 1
ATOM 1439 C CA . ARG A 1 179 ? -18.595 -2.368 3.187 1.00 86.00 179 ARG A CA 1
ATOM 1440 C C . ARG A 1 179 ? -19.446 -2.545 4.446 1.00 86.00 179 ARG A C 1
ATOM 1442 O O . ARG A 1 179 ? -20.669 -2.494 4.375 1.00 86.00 179 ARG A O 1
ATOM 1449 N N . ALA A 1 180 ? -18.797 -2.670 5.605 1.00 83.75 180 ALA A N 1
ATOM 1450 C CA . ALA A 1 180 ? -19.483 -2.867 6.886 1.00 83.75 180 ALA A CA 1
ATOM 1451 C C . ALA A 1 180 ? -20.064 -1.576 7.508 1.00 83.75 180 ALA A C 1
ATOM 1453 O O . ALA A 1 180 ? -20.964 -1.654 8.342 1.00 83.75 180 ALA A O 1
ATOM 1454 N N . SER A 1 181 ? -19.564 -0.391 7.130 1.00 85.69 181 SER A N 1
ATOM 1455 C CA . SER A 1 181 ? -19.993 0.900 7.694 1.00 85.69 181 SER A CA 1
ATOM 1456 C C . SER A 1 181 ? -20.669 1.804 6.661 1.00 85.69 181 SER A C 1
ATOM 1458 O O . SER A 1 181 ? -20.230 1.897 5.517 1.00 85.69 181 SER A O 1
ATOM 1460 N N . SER A 1 182 ? -21.706 2.534 7.081 1.00 85.88 182 SER A N 1
ATOM 1461 C CA . SER A 1 182 ? -22.333 3.589 6.271 1.00 85.88 182 SER A CA 1
ATOM 1462 C C . SER A 1 182 ? -21.461 4.843 6.157 1.00 85.88 182 SER A C 1
ATOM 1464 O O . SER A 1 182 ? -21.581 5.598 5.194 1.00 85.88 182 SER A O 1
ATOM 1466 N N . ALA A 1 183 ? -20.566 5.068 7.122 1.00 85.62 183 ALA A N 1
ATOM 1467 C CA . ALA A 1 183 ? -19.640 6.188 7.096 1.00 85.62 183 ALA A CA 1
ATOM 1468 C C . ALA A 1 183 ? -18.425 5.866 6.205 1.00 85.62 183 ALA A C 1
ATOM 1470 O O . ALA A 1 183 ? -17.861 4.774 6.318 1.00 85.62 183 ALA A O 1
ATOM 1471 N N . PRO A 1 184 ? -17.980 6.804 5.349 1.00 81.88 184 PRO A N 1
ATOM 1472 C CA . PRO A 1 184 ? -16.778 6.604 4.548 1.00 81.88 184 PRO A CA 1
ATOM 1473 C C . PRO A 1 184 ? -15.540 6.502 5.452 1.00 81.88 184 PRO A C 1
ATOM 1475 O O . PRO A 1 184 ? -15.478 7.177 6.481 1.00 81.88 184 PRO A O 1
ATOM 1478 N N . LEU A 1 185 ? -14.553 5.693 5.040 1.00 81.19 185 LEU A N 1
ATOM 1479 C CA . LEU A 1 185 ? -13.274 5.506 5.753 1.00 81.19 185 LEU A CA 1
ATOM 1480 C C . LEU A 1 185 ? -13.461 5.038 7.208 1.00 81.19 185 LEU A C 1
ATOM 1482 O O . LEU A 1 185 ? -12.852 5.553 8.143 1.00 81.19 185 LEU A O 1
ATOM 1486 N N . LYS A 1 186 ? -14.406 4.121 7.421 1.00 86.06 186 LYS A N 1
ATOM 1487 C CA . LYS A 1 186 ? -14.581 3.432 8.698 1.00 86.06 186 LYS A CA 1
ATOM 1488 C C . LYS A 1 186 ? -14.744 1.947 8.449 1.00 86.06 186 LYS A C 1
ATOM 1490 O O . LYS A 1 186 ? -15.413 1.558 7.493 1.00 86.06 186 LYS A O 1
ATOM 1495 N N . MET A 1 187 ? -14.190 1.138 9.350 1.00 86.75 187 MET A N 1
ATOM 1496 C CA . MET A 1 187 ? -14.263 -0.327 9.294 1.00 86.75 187 MET A CA 1
ATOM 1497 C C . MET A 1 187 ? -13.754 -0.891 7.959 1.00 86.75 187 MET A C 1
ATOM 1499 O O . MET A 1 187 ? -14.429 -1.687 7.310 1.00 86.75 187 MET A O 1
ATOM 1503 N N . ASN A 1 188 ? -12.574 -0.440 7.533 1.00 88.00 188 ASN A N 1
ATOM 1504 C CA . ASN A 1 188 ? -11.947 -0.938 6.315 1.00 88.00 188 ASN A CA 1
ATOM 1505 C C . ASN A 1 188 ? -11.356 -2.332 6.561 1.00 88.00 188 ASN A C 1
ATOM 1507 O O . ASN A 1 188 ? -10.598 -2.493 7.517 1.00 88.00 188 ASN A O 1
ATOM 1511 N N . ALA A 1 189 ? -11.695 -3.305 5.715 1.00 88.75 189 ALA A N 1
ATOM 1512 C CA . ALA A 1 189 ? -11.237 -4.688 5.818 1.00 88.75 189 ALA A CA 1
ATOM 1513 C C . ALA A 1 189 ? -10.060 -4.944 4.867 1.00 88.75 189 ALA A C 1
ATOM 1515 O O . ALA A 1 189 ? -10.112 -4.585 3.692 1.00 88.75 189 ALA A O 1
ATOM 1516 N N . ILE A 1 190 ? -8.998 -5.562 5.380 1.00 86.56 190 ILE A N 1
ATOM 1517 C CA . ILE A 1 190 ? -7.752 -5.836 4.660 1.00 86.56 190 ILE A CA 1
ATOM 1518 C C . ILE A 1 190 ? -7.373 -7.298 4.900 1.00 86.56 190 ILE A C 1
ATOM 1520 O O . ILE A 1 190 ? -7.350 -7.757 6.043 1.00 86.56 190 ILE A O 1
ATOM 1524 N N . ALA A 1 191 ? -7.107 -8.038 3.823 1.00 85.62 191 ALA A N 1
ATOM 1525 C CA . ALA A 1 191 ? -6.639 -9.418 3.902 1.00 85.62 191 ALA A CA 1
ATOM 1526 C C . ALA A 1 191 ? -5.177 -9.424 4.333 1.00 85.62 191 ALA A C 1
ATOM 1528 O O . ALA A 1 191 ? -4.407 -8.620 3.817 1.00 85.62 191 ALA A O 1
ATOM 1529 N N . ILE A 1 192 ? -4.803 -10.306 5.255 1.00 79.62 192 ILE A N 1
ATOM 1530 C CA . ILE A 1 192 ? -3.415 -10.423 5.703 1.00 79.62 192 ILE A CA 1
ATOM 1531 C C . ILE A 1 192 ? -3.041 -11.886 5.814 1.00 79.62 192 ILE A C 1
ATOM 1533 O O . ILE A 1 192 ? -3.806 -12.678 6.374 1.00 79.62 192 ILE A O 1
ATOM 1537 N N . ASP A 1 193 ? -1.831 -12.200 5.365 1.00 72.12 193 ASP A N 1
ATOM 1538 C CA . ASP A 1 193 ? -1.159 -13.448 5.694 1.00 72.12 193 ASP A CA 1
ATOM 1539 C C . ASP A 1 193 ? -0.402 -13.287 7.023 1.00 72.12 193 ASP A C 1
ATOM 1541 O O . ASP A 1 193 ? 0.368 -12.343 7.207 1.00 72.12 193 ASP A O 1
ATOM 1545 N N . GLY A 1 194 ? -0.698 -14.144 8.000 1.00 61.16 194 GLY A N 1
ATOM 1546 C CA . GLY A 1 194 ? -0.461 -13.903 9.432 1.00 61.16 194 GLY A CA 1
ATOM 1547 C C . GLY A 1 194 ? 0.996 -13.766 9.902 1.00 61.16 194 GLY A C 1
ATOM 1548 O O . GLY A 1 194 ? 1.212 -13.645 11.105 1.00 61.16 194 GLY A O 1
ATOM 1549 N N . GLU A 1 195 ? 1.980 -13.783 9.003 1.00 56.25 195 GLU A N 1
ATOM 1550 C CA . GLU A 1 195 ? 3.407 -13.905 9.326 1.00 56.25 195 GLU A CA 1
ATOM 1551 C C . GLU A 1 195 ? 4.201 -12.585 9.207 1.00 56.25 195 GLU A C 1
ATOM 1553 O O . GLU A 1 195 ? 5.256 -12.453 9.820 1.00 56.25 195 GLU A O 1
ATOM 1558 N N . ALA A 1 196 ? 3.693 -11.567 8.497 1.00 56.78 196 ALA A N 1
ATOM 1559 C CA . ALA A 1 196 ? 4.498 -10.402 8.088 1.00 56.78 196 ALA A CA 1
ATOM 1560 C C . ALA A 1 196 ? 3.924 -9.028 8.490 1.00 56.78 196 ALA A C 1
ATOM 1562 O O . ALA A 1 196 ? 4.032 -8.058 7.738 1.00 56.78 196 ALA A O 1
ATOM 1563 N N . LEU A 1 197 ? 3.296 -8.919 9.664 1.00 63.75 197 LEU A N 1
ATOM 1564 C CA . LEU A 1 197 ? 2.665 -7.667 10.092 1.00 63.75 197 LEU A CA 1
ATOM 1565 C C . LEU A 1 197 ? 3.631 -6.694 10.777 1.00 63.75 197 LEU A C 1
ATOM 1567 O O . LEU A 1 197 ? 4.116 -6.958 11.875 1.00 63.75 197 LEU A O 1
ATOM 1571 N N . ASP A 1 198 ? 3.816 -5.509 10.189 1.00 67.69 198 ASP A N 1
ATOM 1572 C CA . ASP A 1 198 ? 4.486 -4.393 10.865 1.00 67.69 198 ASP A CA 1
ATOM 1573 C C . ASP A 1 198 ? 3.536 -3.720 11.871 1.00 67.69 198 ASP A C 1
ATOM 1575 O O . ASP A 1 198 ? 2.643 -2.950 11.499 1.00 67.69 198 ASP A O 1
ATOM 1579 N N . GLU A 1 199 ? 3.738 -3.983 13.165 1.00 69.06 199 GLU A N 1
ATOM 1580 C CA . GLU A 1 199 ? 2.898 -3.461 14.248 1.00 69.06 199 GLU A CA 1
ATOM 1581 C C . GLU A 1 199 ? 2.761 -1.931 14.247 1.00 69.06 199 GLU A C 1
ATOM 1583 O O . GLU A 1 199 ? 1.716 -1.402 14.637 1.00 69.06 199 GLU A O 1
ATOM 1588 N N . LEU A 1 200 ? 3.795 -1.196 13.828 1.00 66.44 200 LEU A N 1
ATOM 1589 C CA . LEU A 1 200 ? 3.804 0.271 13.868 1.00 66.44 200 LEU A CA 1
ATOM 1590 C C . LEU A 1 200 ? 2.965 0.899 12.748 1.00 66.44 200 LEU A C 1
ATOM 1592 O O . LEU A 1 200 ? 2.474 2.024 12.900 1.00 66.44 200 LEU A O 1
ATOM 1596 N N . SER A 1 201 ? 2.787 0.198 11.628 1.00 69.00 201 SER A N 1
ATOM 1597 C CA . SER A 1 201 ? 1.949 0.635 10.502 1.00 69.00 201 SER A CA 1
ATOM 1598 C C . SER A 1 201 ? 0.447 0.519 10.810 1.00 69.00 201 SER A C 1
ATOM 1600 O O . SER A 1 201 ? -0.367 1.314 10.314 1.00 69.00 201 SER A O 1
ATOM 1602 N N . ILE A 1 202 ? 0.093 -0.429 11.688 1.00 78.69 202 ILE A N 1
ATOM 1603 C CA . ILE A 1 202 ? -1.282 -0.831 11.989 1.00 78.69 202 ILE A CA 1
ATOM 1604 C C . ILE A 1 202 ? -2.052 0.260 12.738 1.00 78.69 202 ILE A C 1
ATOM 1606 O O . ILE A 1 202 ? -3.151 0.638 12.330 1.00 78.69 202 ILE A O 1
ATOM 1610 N N . TYR A 1 203 ? -1.450 0.826 13.784 1.00 80.44 203 TYR A N 1
ATOM 1611 C CA . TYR 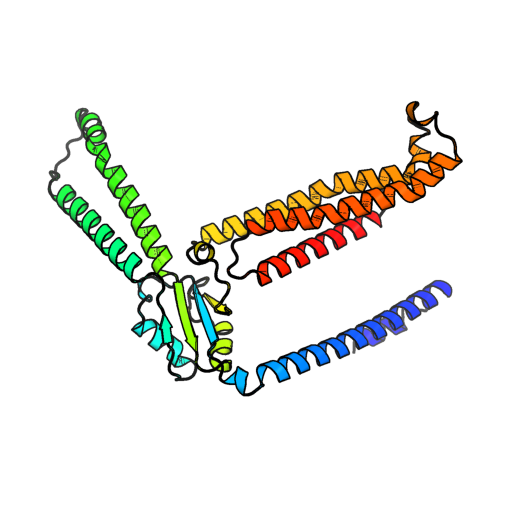A 1 203 ? -2.107 1.772 14.700 1.00 80.44 203 TYR A CA 1
ATOM 1612 C C . TYR A 1 203 ? -2.030 3.242 14.263 1.00 80.44 203 TYR A C 1
ATOM 1614 O O . TYR A 1 203 ? -2.200 4.159 15.069 1.00 80.44 203 TYR A O 1
ATOM 1622 N N . GLN A 1 204 ? -1.755 3.507 12.986 1.00 75.94 204 GLN A N 1
ATOM 1623 C CA . GLN A 1 204 ? -1.648 4.875 12.488 1.00 75.94 204 GLN A CA 1
ATOM 1624 C C . GLN A 1 204 ? -3.020 5.483 12.209 1.00 75.94 204 GLN A C 1
ATOM 1626 O O . GLN A 1 204 ? -3.896 4.869 11.606 1.00 75.94 204 GLN A O 1
ATOM 1631 N N . ASN A 1 205 ? -3.178 6.749 12.593 1.00 80.94 205 ASN A N 1
ATOM 1632 C CA . ASN A 1 205 ? -4.367 7.520 12.258 1.00 80.94 205 ASN A CA 1
ATOM 1633 C C . ASN A 1 205 ? -4.453 7.734 10.736 1.00 80.94 205 ASN A C 1
ATOM 1635 O O . ASN A 1 205 ? -3.444 8.057 10.101 1.00 80.94 205 ASN A O 1
ATOM 1639 N N . TRP A 1 206 ? -5.660 7.655 10.172 1.00 80.62 206 TRP A N 1
ATOM 1640 C CA . TRP A 1 206 ? -5.921 7.792 8.736 1.00 80.62 206 TRP A CA 1
ATOM 1641 C C . TRP A 1 206 ? -5.317 9.069 8.140 1.00 80.62 206 TRP A C 1
ATOM 1643 O O . TRP A 1 206 ? -4.768 9.049 7.044 1.00 80.62 206 TRP A O 1
ATOM 1653 N N . ARG A 1 207 ? -5.341 10.182 8.892 1.00 84.12 207 ARG A N 1
ATOM 1654 C CA . ARG A 1 207 ? -4.754 11.463 8.460 1.00 84.12 207 ARG A CA 1
ATOM 1655 C C . ARG A 1 207 ? -3.239 11.393 8.347 1.00 84.12 207 ARG A C 1
ATOM 1657 O O . ARG A 1 207 ? -2.669 11.892 7.386 1.00 84.12 207 ARG A O 1
ATOM 1664 N N . VAL A 1 208 ? -2.586 10.784 9.336 1.00 85.25 208 VAL A N 1
ATOM 1665 C CA . VAL A 1 208 ? -1.126 10.620 9.341 1.00 85.25 208 VAL A CA 1
ATOM 1666 C C . VAL A 1 208 ? -0.719 9.701 8.196 1.00 85.25 208 VAL A C 1
ATOM 1668 O O . VAL A 1 208 ? 0.223 10.016 7.472 1.00 85.25 208 VAL A O 1
ATOM 1671 N N . ARG A 1 209 ? -1.477 8.619 7.981 1.00 84.94 209 ARG A N 1
ATOM 1672 C CA . ARG A 1 209 ? -1.305 7.730 6.832 1.00 84.94 209 ARG A CA 1
ATOM 1673 C C . ARG A 1 209 ? -1.460 8.494 5.515 1.00 84.94 209 ARG A C 1
ATOM 1675 O O . ARG A 1 209 ? -0.556 8.440 4.692 1.00 84.94 209 ARG A O 1
ATOM 1682 N N . ALA A 1 210 ? -2.531 9.269 5.346 1.00 87.56 210 ALA A N 1
ATOM 1683 C CA . ALA A 1 210 ? -2.770 10.064 4.142 1.00 87.56 210 ALA A CA 1
ATOM 1684 C C . ALA A 1 210 ? -1.633 11.062 3.862 1.00 87.56 210 ALA A C 1
ATOM 1686 O O . ALA A 1 210 ? -1.153 11.136 2.734 1.00 87.56 210 ALA A O 1
ATOM 1687 N N . VAL A 1 211 ? -1.145 11.777 4.883 1.00 90.94 211 VAL A N 1
ATOM 1688 C CA . VAL A 1 211 ? -0.016 12.714 4.741 1.00 90.94 211 VAL A CA 1
ATOM 1689 C C . VAL A 1 211 ? 1.276 11.987 4.371 1.00 90.94 211 VAL A C 1
ATOM 1691 O O . VAL A 1 211 ? 2.008 12.464 3.511 1.00 90.94 211 VAL A O 1
ATOM 1694 N N . ARG A 1 212 ? 1.560 10.822 4.965 1.00 88.38 212 ARG A N 1
ATOM 1695 C CA . ARG A 1 212 ? 2.737 10.014 4.609 1.00 88.38 212 ARG A CA 1
ATOM 1696 C C . ARG A 1 212 ? 2.650 9.460 3.186 1.00 88.38 212 ARG A C 1
ATOM 1698 O O . ARG A 1 212 ? 3.642 9.510 2.465 1.00 88.38 212 ARG A O 1
ATOM 1705 N N . ILE A 1 213 ? 1.479 8.987 2.759 1.00 88.00 213 ILE A N 1
ATOM 1706 C CA . ILE A 1 213 ? 1.240 8.526 1.381 1.00 88.00 213 ILE A CA 1
ATOM 1707 C C . ILE A 1 213 ? 1.434 9.678 0.393 1.00 88.00 213 ILE A C 1
ATOM 1709 O O . ILE A 1 213 ? 2.114 9.522 -0.621 1.00 88.00 213 ILE A O 1
ATOM 1713 N N . LEU A 1 214 ? 0.866 10.845 0.695 1.00 91.75 214 LEU A N 1
ATOM 1714 C CA . LEU A 1 214 ? 0.999 12.028 -0.146 1.00 91.75 214 LEU A CA 1
ATOM 1715 C C . LEU A 1 214 ? 2.450 12.520 -0.189 1.00 91.75 214 LEU A C 1
ATOM 1717 O O . LEU A 1 214 ? 2.957 12.807 -1.267 1.00 91.75 214 LEU A O 1
ATOM 1721 N N . GLY A 1 215 ? 3.141 12.550 0.951 1.00 92.75 215 GLY A N 1
ATOM 1722 C CA . GLY A 1 215 ? 4.541 12.960 1.045 1.00 92.75 215 GLY A CA 1
ATOM 1723 C C . GLY A 1 215 ? 5.489 12.028 0.293 1.00 92.75 215 GLY A C 1
ATOM 1724 O O . GLY A 1 215 ? 6.318 12.497 -0.479 1.00 92.75 215 GLY A O 1
ATOM 1725 N N . THR A 1 216 ? 5.338 10.712 0.452 1.00 89.56 216 THR A N 1
ATOM 1726 C CA . THR A 1 216 ? 6.138 9.714 -0.285 1.00 89.56 216 THR A CA 1
ATOM 1727 C C . THR A 1 216 ? 5.858 9.757 -1.785 1.00 89.56 216 THR A C 1
ATOM 1729 O O . THR A 1 216 ? 6.792 9.770 -2.580 1.00 89.56 216 THR A O 1
ATOM 1732 N N . THR A 1 217 ? 4.591 9.869 -2.190 1.00 88.50 217 THR A N 1
ATOM 1733 C CA . THR A 1 217 ? 4.209 10.018 -3.604 1.00 88.50 217 THR A CA 1
ATOM 1734 C C . THR A 1 217 ? 4.767 11.309 -4.203 1.00 88.50 217 THR A C 1
ATOM 1736 O O . THR A 1 217 ? 5.311 11.296 -5.305 1.00 88.50 217 THR A O 1
ATOM 1739 N N . ALA A 1 218 ? 4.678 12.431 -3.487 1.00 93.00 218 ALA A N 1
ATOM 1740 C CA . ALA A 1 218 ? 5.266 13.694 -3.919 1.00 93.00 218 ALA A CA 1
ATOM 1741 C C . ALA A 1 218 ? 6.794 13.589 -4.036 1.00 93.00 218 ALA A C 1
ATOM 1743 O O . ALA A 1 218 ? 7.349 14.002 -5.049 1.00 93.00 218 ALA A O 1
ATOM 1744 N N . ALA A 1 219 ? 7.466 12.972 -3.059 1.00 92.25 219 ALA A N 1
ATOM 1745 C CA . ALA A 1 219 ? 8.910 12.755 -3.091 1.00 92.25 219 ALA A CA 1
ATOM 1746 C C . ALA A 1 219 ? 9.345 11.898 -4.290 1.00 92.25 219 ALA A C 1
ATOM 1748 O O . ALA A 1 219 ? 10.298 12.258 -4.976 1.00 92.25 219 ALA A O 1
ATOM 1749 N N . LEU A 1 220 ? 8.624 10.811 -4.588 1.00 90.06 220 LEU A N 1
ATOM 1750 C CA . LEU A 1 220 ? 8.888 9.963 -5.755 1.00 90.06 220 LEU A CA 1
ATOM 1751 C C . LEU A 1 220 ? 8.706 10.725 -7.075 1.00 90.06 220 LEU A C 1
ATOM 1753 O O . LEU A 1 220 ? 9.535 10.599 -7.974 1.00 90.06 220 LEU A O 1
ATOM 1757 N N . ASN A 1 221 ? 7.665 11.554 -7.186 1.00 89.19 221 ASN A N 1
ATOM 1758 C CA . ASN A 1 221 ? 7.450 12.386 -8.372 1.00 89.19 221 ASN A CA 1
ATOM 1759 C C . ASN A 1 221 ? 8.547 13.451 -8.536 1.00 89.19 221 ASN A C 1
ATOM 1761 O O . ASN A 1 221 ? 9.083 13.615 -9.631 1.00 89.19 221 ASN A O 1
ATOM 1765 N N . THR A 1 222 ? 8.930 14.140 -7.458 1.00 91.94 222 THR A N 1
ATOM 1766 C CA . THR A 1 222 ? 10.030 15.117 -7.481 1.00 91.94 222 THR A CA 1
ATOM 1767 C C . THR A 1 222 ? 11.350 14.453 -7.860 1.00 91.94 222 THR A C 1
ATOM 1769 O O . THR A 1 222 ? 12.083 14.985 -8.692 1.00 91.94 222 THR A O 1
ATOM 1772 N N . LEU A 1 223 ? 11.629 13.267 -7.307 1.00 91.25 223 LEU A N 1
ATOM 1773 C CA . LEU A 1 223 ? 12.795 12.473 -7.679 1.00 91.25 223 LEU A CA 1
ATOM 1774 C C . LEU A 1 223 ? 12.781 12.160 -9.179 1.00 91.25 223 LEU A C 1
ATOM 1776 O O . LEU A 1 223 ? 13.786 12.391 -9.839 1.00 91.25 223 LEU A O 1
ATOM 1780 N N . ALA A 1 224 ? 11.656 11.693 -9.729 1.00 88.19 224 ALA A N 1
ATOM 1781 C CA . ALA A 1 224 ? 11.537 11.360 -11.149 1.00 88.19 224 ALA A CA 1
ATOM 1782 C C . ALA A 1 224 ? 11.803 12.562 -12.076 1.00 88.19 224 ALA A C 1
ATOM 1784 O O . ALA A 1 224 ? 12.433 12.397 -13.122 1.00 88.19 224 ALA A O 1
ATOM 1785 N N . ILE A 1 225 ? 11.362 13.764 -11.686 1.00 89.06 225 ILE A N 1
ATOM 1786 C CA . ILE A 1 225 ? 11.626 15.010 -12.423 1.00 89.06 225 ILE A CA 1
ATOM 1787 C C . ILE A 1 225 ? 13.107 15.385 -12.331 1.00 89.06 225 ILE A C 1
ATOM 1789 O O . ILE A 1 225 ? 13.737 15.656 -13.351 1.00 89.06 225 ILE A O 1
ATOM 1793 N N . PHE A 1 226 ? 13.684 15.365 -11.127 1.00 90.69 226 PHE A N 1
ATOM 1794 C CA . PHE A 1 226 ? 15.097 15.688 -10.919 1.00 90.69 226 PHE A CA 1
ATOM 1795 C C . PHE A 1 226 ? 16.023 14.710 -11.657 1.00 90.69 226 PHE A C 1
ATOM 1797 O O . PHE A 1 226 ? 17.055 15.103 -12.198 1.00 90.69 226 PHE A O 1
ATOM 1804 N N . TRP A 1 227 ? 15.611 13.445 -11.767 1.00 90.12 227 TRP A N 1
ATOM 1805 C CA . TRP A 1 227 ? 16.340 12.407 -12.490 1.00 90.12 227 TRP A CA 1
ATOM 1806 C C . TRP A 1 227 ? 16.385 12.617 -14.011 1.00 90.12 227 TRP A C 1
ATOM 1808 O O . TRP A 1 227 ? 17.196 11.991 -14.689 1.00 90.12 227 TRP A O 1
ATOM 1818 N N . ALA A 1 228 ? 15.579 13.526 -14.568 1.00 87.06 228 ALA A N 1
ATOM 1819 C CA . ALA A 1 228 ? 15.695 13.906 -15.974 1.00 87.06 228 ALA A CA 1
ATOM 1820 C C . ALA A 1 228 ? 17.033 14.609 -16.280 1.00 87.06 228 ALA A C 1
ATOM 1822 O O . ALA A 1 228 ? 17.551 14.473 -17.384 1.00 87.06 228 ALA A O 1
ATOM 1823 N N . ILE A 1 229 ? 17.617 15.319 -15.305 1.00 89.38 229 ILE A N 1
ATOM 1824 C CA . ILE A 1 229 ? 18.887 16.046 -15.458 1.00 89.38 229 ILE A CA 1
ATOM 1825 C C . ILE A 1 229 ? 20.054 15.093 -15.781 1.00 89.38 229 ILE A C 1
ATOM 1827 O O . ILE A 1 229 ? 20.688 15.278 -16.822 1.00 89.38 229 ILE A O 1
ATOM 1831 N N . PRO A 1 230 ? 20.348 14.052 -14.971 1.00 89.88 230 PRO A N 1
ATOM 1832 C CA . PRO A 1 230 ? 21.428 13.123 -15.291 1.00 89.88 230 PRO A CA 1
ATOM 1833 C C . PRO A 1 230 ? 21.155 12.328 -16.575 1.00 89.88 230 PRO A C 1
ATOM 1835 O O . PRO A 1 230 ? 22.090 12.053 -17.323 1.00 89.88 230 PRO A O 1
ATOM 1838 N N . ILE A 1 231 ? 19.892 12.017 -16.894 1.00 88.38 231 ILE A N 1
ATOM 1839 C CA . ILE A 1 231 ? 19.539 11.379 -18.174 1.00 88.38 231 ILE A CA 1
ATOM 1840 C C . ILE A 1 231 ? 19.891 12.308 -19.344 1.00 88.38 231 ILE A C 1
ATOM 1842 O O . ILE A 1 231 ? 20.535 11.876 -20.299 1.00 88.38 231 ILE A O 1
ATOM 1846 N N . ALA A 1 232 ? 19.545 13.593 -19.262 1.00 85.94 232 ALA A N 1
ATOM 1847 C CA . ALA A 1 232 ? 19.890 14.568 -20.293 1.00 85.94 232 ALA A CA 1
ATOM 1848 C C . ALA A 1 232 ? 21.412 14.695 -20.478 1.00 85.94 232 ALA A C 1
ATOM 1850 O O . ALA A 1 232 ? 21.879 14.759 -21.614 1.00 85.94 232 ALA A O 1
ATOM 1851 N N . MET A 1 233 ? 22.198 14.632 -19.394 1.00 84.69 233 MET A N 1
ATOM 1852 C CA . MET A 1 233 ? 23.665 14.591 -19.486 1.00 84.69 233 MET A CA 1
ATOM 1853 C C . MET A 1 233 ? 24.168 13.377 -20.279 1.00 84.69 233 MET A C 1
ATOM 1855 O O . MET A 1 233 ? 25.076 13.522 -21.094 1.00 84.69 233 MET A O 1
ATOM 1859 N N . THR A 1 234 ? 23.567 12.192 -20.103 1.00 87.62 234 THR A N 1
ATOM 1860 C CA . THR A 1 234 ? 23.924 11.020 -20.927 1.00 87.62 234 THR A CA 1
ATOM 1861 C C . THR A 1 234 ? 23.571 11.217 -22.405 1.00 87.62 234 THR A C 1
ATOM 1863 O O . THR A 1 234 ? 24.329 10.794 -23.275 1.00 87.62 234 THR A O 1
ATOM 1866 N N . GLY A 1 235 ? 22.480 11.933 -22.699 1.00 83.81 235 GLY A N 1
ATOM 1867 C CA . GLY A 1 235 ? 22.116 12.333 -24.060 1.00 83.81 235 GLY A CA 1
ATOM 1868 C C . GLY A 1 235 ? 23.137 13.282 -24.695 1.00 83.81 235 GLY A C 1
ATOM 1869 O O . GLY A 1 235 ? 23.529 13.076 -25.841 1.00 83.81 235 GLY A O 1
ATOM 1870 N N . LEU A 1 236 ? 23.640 14.262 -23.935 1.00 82.31 236 LEU A N 1
ATOM 1871 C CA . LEU A 1 236 ? 24.718 15.154 -24.384 1.00 82.31 236 LEU A CA 1
ATOM 1872 C C . LEU A 1 236 ? 26.017 14.385 -24.666 1.00 82.31 236 LEU A C 1
ATOM 1874 O O . LEU A 1 236 ? 26.683 14.653 -25.666 1.00 82.31 236 LEU A O 1
ATOM 1878 N N . LEU A 1 237 ? 26.345 13.374 -23.849 1.00 82.19 237 LEU A N 1
ATOM 1879 C CA . LEU A 1 237 ? 27.478 12.477 -24.112 1.00 82.19 237 LEU A CA 1
ATOM 1880 C C . LEU A 1 237 ? 27.343 11.739 -25.455 1.00 82.19 237 LEU A C 1
ATOM 1882 O O . LEU A 1 237 ? 28.340 11.464 -26.120 1.00 82.19 237 LEU A O 1
A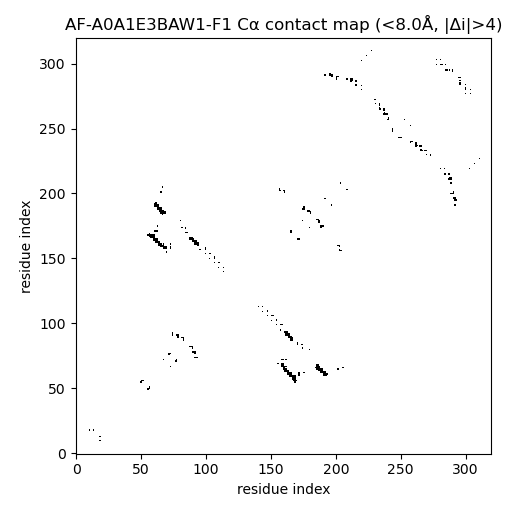TOM 1886 N N . SER A 1 238 ? 26.115 11.437 -25.885 1.00 81.38 238 SER A N 1
ATOM 1887 C CA . SER A 1 238 ? 25.854 10.782 -27.173 1.00 81.38 238 SER A CA 1
ATOM 1888 C C . SER A 1 238 ? 26.085 11.702 -28.375 1.00 81.38 238 SER A C 1
ATOM 1890 O O . SER A 1 238 ? 26.016 11.237 -29.513 1.00 81.38 238 SER A O 1
ATOM 1892 N N . GLN A 1 239 ? 26.359 12.989 -28.157 1.00 82.44 239 GLN A N 1
ATOM 1893 C CA . GLN A 1 239 ? 26.524 14.017 -29.186 1.00 82.44 239 GLN A CA 1
ATOM 1894 C C . GLN A 1 239 ? 27.870 14.753 -29.058 1.00 82.44 239 GLN A C 1
ATOM 1896 O O . GLN A 1 239 ? 27.978 15.930 -29.397 1.00 82.44 239 GLN A O 1
ATOM 1901 N N . LEU A 1 240 ? 28.919 14.057 -28.602 1.00 76.56 240 LEU A N 1
ATOM 1902 C CA . LEU A 1 240 ? 30.242 14.646 -28.351 1.00 76.56 240 LEU A CA 1
ATOM 1903 C C . LEU A 1 240 ? 30.850 15.375 -29.563 1.00 76.56 240 LEU A C 1
ATOM 1905 O O . LEU A 1 240 ? 31.470 16.416 -29.383 1.00 76.56 240 LEU A O 1
ATOM 1909 N N . VAL A 1 241 ? 30.616 14.886 -30.786 1.00 70.19 241 VAL A N 1
ATOM 1910 C CA . VAL A 1 241 ? 31.076 15.532 -32.035 1.00 70.19 241 VAL A CA 1
ATOM 1911 C C . VAL A 1 241 ? 30.551 16.967 -32.191 1.00 70.19 241 VAL A C 1
ATOM 1913 O O . VAL A 1 241 ? 31.242 17.813 -32.748 1.00 70.19 241 VAL A O 1
ATOM 1916 N N . TYR A 1 242 ? 29.360 17.277 -31.672 1.00 70.44 242 TYR A N 1
ATOM 1917 C CA . TYR A 1 242 ? 28.807 18.635 -31.717 1.00 70.44 242 TYR A CA 1
ATOM 1918 C C . TYR A 1 242 ? 29.353 19.532 -30.594 1.00 70.44 242 TYR A C 1
ATOM 1920 O O . TYR A 1 242 ? 29.436 20.746 -30.763 1.00 70.44 242 TYR A O 1
ATOM 1928 N N . LEU A 1 243 ? 29.750 18.944 -29.460 1.00 68.12 243 LEU A N 1
ATOM 1929 C CA . LEU A 1 243 ? 30.345 19.657 -28.322 1.00 68.12 243 LEU A CA 1
ATOM 1930 C C . LEU A 1 243 ? 31.835 19.971 -28.534 1.00 68.12 243 LEU A C 1
ATOM 1932 O O . LEU A 1 243 ? 32.322 20.985 -28.032 1.00 68.12 243 LEU A O 1
ATOM 1936 N N . ASP A 1 244 ? 32.540 19.138 -29.302 1.00 66.62 244 ASP A N 1
ATOM 1937 C CA . ASP A 1 244 ? 33.931 19.365 -29.718 1.00 66.62 244 ASP A CA 1
ATOM 1938 C C . ASP A 1 244 ? 34.076 20.673 -30.517 1.00 66.62 244 ASP A C 1
ATOM 1940 O O . ASP A 1 244 ? 35.002 21.450 -30.305 1.00 66.62 244 ASP A O 1
ATOM 1944 N N . ALA A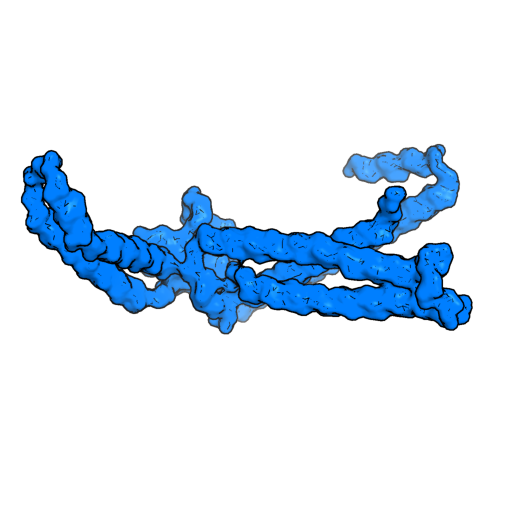 1 245 ? 33.070 21.013 -31.331 1.00 64.56 245 ALA A N 1
ATOM 1945 C CA . ALA A 1 245 ? 33.034 22.269 -32.080 1.00 64.56 245 ALA A CA 1
ATOM 1946 C C . ALA A 1 245 ? 32.918 23.535 -31.199 1.00 64.56 245 ALA A C 1
ATOM 1948 O O . ALA A 1 245 ? 33.167 24.637 -31.684 1.00 64.56 245 ALA A O 1
ATOM 1949 N N . ILE A 1 246 ? 32.516 23.401 -29.927 1.00 63.03 246 ILE A N 1
ATOM 1950 C CA . ILE A 1 246 ? 32.174 24.527 -29.038 1.00 63.03 246 ILE A CA 1
ATOM 1951 C C . ILE A 1 246 ? 33.173 24.676 -27.878 1.00 63.03 246 ILE A C 1
ATOM 1953 O O . ILE A 1 246 ? 33.311 25.775 -27.338 1.00 63.03 246 ILE A O 1
ATOM 1957 N N . SER A 1 247 ? 33.898 23.620 -27.486 1.00 65.56 247 SER A N 1
ATOM 1958 C CA . SER A 1 247 ? 34.793 23.665 -26.319 1.00 65.56 247 SER A CA 1
ATOM 1959 C C . SER A 1 247 ? 36.262 23.349 -26.660 1.00 65.56 247 SER A C 1
ATOM 1961 O O . SER A 1 247 ? 36.555 22.297 -27.222 1.00 65.56 247 SER A O 1
ATOM 1963 N N . PRO A 1 248 ? 37.227 24.202 -26.263 1.00 64.06 248 PRO A N 1
ATOM 1964 C CA . PRO A 1 248 ? 38.647 24.003 -26.577 1.00 64.06 248 PRO A CA 1
ATOM 1965 C C . PRO A 1 248 ? 39.298 22.833 -25.815 1.00 64.06 248 PRO A C 1
ATOM 1967 O O . PRO A 1 248 ? 40.422 22.449 -26.129 1.00 64.06 248 PRO A O 1
ATOM 1970 N N . SER A 1 249 ? 38.620 22.255 -24.817 1.00 62.50 249 SER A N 1
ATOM 1971 C CA . SER A 1 249 ? 39.151 21.184 -23.961 1.00 62.50 249 SER A CA 1
ATOM 1972 C C . SER A 1 249 ? 39.065 19.777 -24.571 1.00 62.50 249 SER A C 1
ATOM 1974 O O . SER A 1 249 ? 39.735 18.879 -24.065 1.00 62.50 249 SER A O 1
ATOM 1976 N N . LEU A 1 250 ? 38.279 19.564 -25.637 1.00 59.44 250 LEU A N 1
ATOM 1977 C CA . LEU A 1 250 ? 38.155 18.259 -26.315 1.00 59.44 250 LEU A CA 1
ATOM 1978 C C . LEU A 1 250 ? 39.127 18.065 -27.496 1.00 59.44 250 LEU A C 1
ATOM 1980 O O . LEU A 1 250 ? 39.355 16.928 -27.908 1.00 59.44 250 LEU A O 1
ATOM 1984 N N . ASN A 1 251 ? 39.817 19.129 -27.922 1.00 63.69 251 ASN A N 1
ATOM 1985 C CA . ASN A 1 251 ? 40.745 19.161 -29.065 1.00 63.69 251 ASN A CA 1
ATOM 1986 C C . ASN A 1 251 ? 42.004 18.266 -28.917 1.00 63.69 251 ASN A C 1
ATOM 1988 O O . ASN A 1 251 ? 42.865 18.231 -29.794 1.00 63.69 251 ASN A O 1
ATOM 1992 N N . VAL A 1 252 ? 42.153 17.579 -27.780 1.00 70.62 252 VAL A N 1
ATOM 1993 C CA . VAL A 1 252 ? 43.281 16.688 -27.450 1.00 70.62 252 VAL A CA 1
ATOM 1994 C C . VAL A 1 252 ? 43.027 15.245 -27.921 1.00 70.62 252 VAL A C 1
ATOM 1996 O O . VAL A 1 252 ? 43.961 14.450 -28.020 1.00 70.62 252 VAL A O 1
ATOM 1999 N N . LEU A 1 253 ? 41.774 14.880 -28.212 1.00 69.31 253 LEU A N 1
ATOM 2000 C CA . LEU A 1 253 ? 41.372 13.504 -28.518 1.00 69.31 253 LEU A CA 1
ATOM 2001 C C . LEU A 1 253 ? 41.290 13.246 -30.029 1.00 69.31 253 LEU A C 1
ATOM 2003 O O . LEU A 1 253 ? 40.860 14.090 -30.806 1.00 69.31 253 LEU A O 1
ATOM 2007 N N . SER A 1 254 ? 41.673 12.041 -30.466 1.00 78.75 254 SER A N 1
ATOM 2008 C CA . SER A 1 254 ? 41.568 11.653 -31.882 1.00 78.75 254 SER A CA 1
ATOM 2009 C C . SER A 1 254 ? 40.121 11.330 -32.293 1.00 78.75 254 SER A C 1
ATOM 2011 O O . SER A 1 254 ? 39.367 10.741 -31.517 1.00 78.75 254 SER A O 1
ATOM 2013 N N . ASN A 1 255 ? 39.749 11.591 -33.554 1.00 77.81 255 ASN A N 1
ATOM 2014 C CA . ASN A 1 255 ? 38.396 11.328 -34.089 1.00 77.81 255 ASN A CA 1
ATOM 2015 C C . ASN A 1 255 ? 37.894 9.886 -33.872 1.00 77.81 255 ASN A C 1
ATOM 2017 O O . ASN A 1 255 ? 36.695 9.664 -33.709 1.00 77.81 255 ASN A O 1
ATOM 2021 N N . ARG A 1 256 ? 38.797 8.891 -33.852 1.00 78.44 256 ARG A N 1
ATOM 2022 C CA . ARG A 1 256 ? 38.445 7.482 -33.576 1.00 78.44 256 ARG A CA 1
ATOM 2023 C C . ARG A 1 256 ? 38.110 7.232 -32.103 1.00 78.44 256 ARG A C 1
ATOM 2025 O O . ARG A 1 256 ? 37.270 6.392 -31.808 1.00 78.44 256 ARG A O 1
ATOM 2032 N N . GLN A 1 257 ? 38.769 7.933 -31.182 1.00 81.38 257 GLN A N 1
ATOM 2033 C CA . GLN A 1 257 ? 38.479 7.828 -29.750 1.00 81.38 257 GLN A CA 1
ATOM 2034 C C . GLN A 1 257 ? 37.178 8.554 -29.405 1.00 81.38 257 GLN A C 1
ATOM 2036 O O . GLN A 1 257 ? 36.386 8.018 -28.639 1.00 81.38 257 GLN A O 1
ATOM 2041 N N . ILE A 1 258 ? 36.919 9.716 -30.015 1.00 81.12 258 ILE A N 1
ATOM 2042 C CA . ILE A 1 258 ? 35.667 10.464 -29.827 1.00 81.12 258 ILE A CA 1
ATOM 2043 C C . ILE A 1 258 ? 34.469 9.618 -30.268 1.00 81.12 258 ILE A C 1
ATOM 2045 O O . ILE A 1 258 ? 33.523 9.467 -29.500 1.00 81.12 258 ILE A O 1
ATOM 2049 N N . SER A 1 259 ? 34.530 8.990 -31.446 1.00 79.56 259 SER A N 1
ATOM 2050 C CA . SER A 1 259 ? 33.438 8.137 -31.935 1.00 79.56 259 SER A CA 1
ATOM 2051 C C . SER A 1 259 ? 33.247 6.865 -31.100 1.00 79.56 259 SER A C 1
ATOM 2053 O O . SER A 1 259 ? 32.110 6.467 -30.843 1.00 79.56 259 SER A O 1
ATOM 2055 N N . ALA A 1 260 ? 34.333 6.257 -30.611 1.00 84.69 260 ALA A N 1
ATOM 2056 C CA . ALA A 1 260 ? 34.258 5.110 -29.707 1.00 84.69 260 ALA A CA 1
ATOM 2057 C C . ALA A 1 260 ? 33.628 5.479 -28.350 1.00 84.69 260 ALA A C 1
ATOM 2059 O O . ALA A 1 260 ? 32.738 4.777 -27.866 1.00 84.69 260 ALA A O 1
ATOM 2060 N N . ILE A 1 261 ? 34.044 6.602 -27.754 1.00 83.81 261 ILE A N 1
ATOM 2061 C CA . ILE A 1 261 ? 33.494 7.112 -26.490 1.00 83.81 261 ILE A CA 1
ATOM 2062 C C . ILE A 1 261 ? 32.025 7.497 -26.676 1.00 83.81 261 ILE A C 1
ATOM 2064 O O . ILE A 1 261 ? 31.194 7.132 -25.853 1.00 83.81 261 ILE A O 1
ATOM 2068 N N . GLN A 1 262 ? 31.678 8.160 -27.775 1.00 83.12 262 GLN A N 1
ATOM 2069 C CA . GLN A 1 262 ? 30.310 8.578 -28.073 1.00 83.12 262 GLN A CA 1
ATOM 2070 C C . GLN A 1 262 ? 29.355 7.393 -28.289 1.00 83.12 262 GLN A C 1
ATOM 2072 O O . GLN A 1 262 ? 28.174 7.506 -27.982 1.00 83.12 262 GLN A O 1
ATOM 2077 N N . GLY A 1 263 ? 29.845 6.249 -28.776 1.00 83.25 263 GLY A N 1
ATOM 2078 C CA . GLY A 1 263 ? 29.038 5.033 -28.903 1.00 83.25 263 GLY A CA 1
ATOM 2079 C C . GLY A 1 263 ? 28.866 4.262 -27.589 1.00 83.25 263 GLY A C 1
ATOM 2080 O O . GLY A 1 263 ? 27.796 3.714 -27.332 1.00 83.25 263 GLY A O 1
ATOM 2081 N N . LEU A 1 264 ? 29.906 4.211 -26.748 1.00 88.69 264 LEU A N 1
ATOM 2082 C CA . LEU A 1 264 ? 29.933 3.340 -25.565 1.00 88.69 264 LEU A CA 1
ATOM 2083 C C . LEU A 1 264 ? 29.592 4.062 -24.253 1.00 88.69 264 LEU A C 1
ATOM 2085 O O . LEU A 1 264 ? 28.867 3.522 -23.416 1.00 88.69 264 LEU A O 1
ATOM 2089 N N . ALA A 1 265 ? 30.110 5.274 -24.053 1.00 86.94 265 ALA A N 1
ATOM 2090 C CA . ALA A 1 265 ? 29.987 5.999 -22.792 1.00 86.94 265 ALA A CA 1
ATOM 2091 C C . ALA A 1 265 ? 28.538 6.371 -22.428 1.00 86.94 265 ALA A C 1
ATOM 2093 O O . ALA A 1 265 ? 28.186 6.186 -21.261 1.00 86.94 265 ALA A O 1
ATOM 2094 N N . PRO A 1 266 ? 27.660 6.809 -23.359 1.00 87.50 266 PRO A N 1
ATOM 2095 C CA . PRO A 1 266 ? 26.258 7.067 -23.030 1.00 87.50 266 PRO A CA 1
ATOM 2096 C C . PRO A 1 266 ? 25.544 5.809 -22.544 1.00 87.50 266 PRO A C 1
ATOM 2098 O O . PRO A 1 266 ? 24.817 5.864 -21.558 1.00 87.50 266 PRO A O 1
ATOM 2101 N N . GLN A 1 267 ? 25.793 4.666 -23.190 1.00 89.12 267 GLN A N 1
ATOM 2102 C CA . GLN A 1 267 ? 25.157 3.396 -22.843 1.00 89.12 267 GLN A CA 1
ATOM 2103 C C . GLN A 1 267 ? 25.620 2.888 -21.471 1.00 89.12 267 GLN A C 1
ATOM 2105 O O . GLN A 1 267 ? 24.801 2.425 -20.677 1.00 89.12 267 GLN A O 1
ATOM 2110 N N . ALA A 1 268 ? 26.917 3.007 -21.170 1.00 91.50 268 ALA A N 1
ATOM 2111 C CA . ALA A 1 268 ? 27.469 2.650 -19.865 1.00 91.50 268 ALA A CA 1
ATOM 2112 C C . ALA A 1 268 ? 26.983 3.595 -18.752 1.00 91.50 268 ALA A C 1
ATOM 2114 O O . ALA A 1 268 ? 26.605 3.148 -17.672 1.00 91.50 268 ALA A O 1
ATOM 2115 N N . ALA A 1 269 ? 26.940 4.904 -19.011 1.00 89.62 269 ALA A N 1
ATOM 2116 C CA . ALA A 1 269 ? 26.429 5.874 -18.048 1.00 89.62 269 ALA A CA 1
ATOM 2117 C C . ALA A 1 269 ? 24.926 5.675 -17.793 1.00 89.62 269 ALA A C 1
ATOM 2119 O O . ALA A 1 269 ? 24.485 5.703 -16.644 1.00 89.62 269 ALA A O 1
ATOM 2120 N N . LEU A 1 270 ? 24.145 5.416 -18.847 1.00 90.06 270 LEU A N 1
ATOM 2121 C CA . LEU A 1 270 ? 22.711 5.158 -18.749 1.00 90.06 270 LEU A CA 1
ATOM 2122 C C . LEU A 1 270 ? 22.418 3.870 -17.973 1.00 90.06 270 LEU A C 1
ATOM 2124 O O . LEU A 1 270 ? 21.500 3.861 -17.156 1.00 90.06 270 LEU A O 1
ATOM 2128 N N . SER A 1 271 ? 23.185 2.794 -18.179 1.00 90.75 271 SER A N 1
ATOM 2129 C CA . SER A 1 271 ? 22.972 1.533 -17.457 1.00 90.75 271 SER A CA 1
ATOM 2130 C C . SER A 1 271 ? 23.238 1.680 -15.957 1.00 90.75 271 SER A C 1
ATOM 2132 O O . SER A 1 271 ? 22.414 1.251 -15.148 1.00 90.75 271 SER A O 1
ATOM 2134 N N . ILE A 1 272 ? 24.321 2.368 -15.580 1.00 92.38 272 ILE A N 1
ATOM 2135 C CA . ILE A 1 272 ? 24.628 2.696 -14.180 1.00 92.38 272 ILE A CA 1
ATOM 2136 C C . ILE A 1 272 ? 23.514 3.569 -13.588 1.00 92.38 272 ILE A C 1
ATOM 2138 O O . ILE A 1 272 ? 23.027 3.306 -12.489 1.00 92.38 272 ILE A O 1
ATOM 2142 N N . LEU A 1 273 ? 23.056 4.578 -14.331 1.00 90.38 273 LEU A N 1
ATOM 2143 C CA . LEU A 1 273 ? 21.995 5.478 -13.887 1.00 90.38 273 LEU A CA 1
ATOM 2144 C C . LEU A 1 273 ? 20.661 4.744 -13.660 1.00 90.38 273 LEU A C 1
ATOM 2146 O O . LEU A 1 273 ? 19.978 4.995 -12.664 1.00 90.38 273 LEU A O 1
ATOM 2150 N N . MET A 1 274 ? 20.307 3.819 -14.557 1.00 89.88 274 MET A N 1
ATOM 2151 C CA . MET A 1 274 ? 19.097 2.998 -14.457 1.00 89.88 274 MET A CA 1
ATOM 2152 C C . MET A 1 274 ? 19.187 1.938 -13.359 1.00 89.88 274 MET A C 1
ATOM 2154 O O . MET A 1 274 ? 18.154 1.571 -12.808 1.00 89.88 274 MET A O 1
ATOM 2158 N N . TYR A 1 275 ? 20.390 1.482 -13.004 1.00 90.75 275 TYR A N 1
ATOM 2159 C CA . TYR A 1 275 ? 20.619 0.604 -11.856 1.00 90.75 275 TYR A CA 1
ATOM 2160 C C . TYR A 1 275 ? 20.459 1.342 -10.517 1.00 90.75 275 TYR A C 1
ATOM 2162 O O . TYR A 1 275 ? 19.851 0.822 -9.581 1.00 90.75 275 TYR A O 1
ATOM 2170 N N . CYS A 1 276 ? 20.949 2.581 -10.424 1.00 91.19 276 CYS A N 1
ATOM 2171 C CA . CYS A 1 276 ? 20.863 3.379 -9.198 1.00 91.19 276 CYS A CA 1
ATOM 2172 C C . CYS A 1 276 ? 19.426 3.783 -8.834 1.00 91.19 276 CYS A C 1
ATOM 2174 O O . CYS A 1 276 ? 19.091 3.899 -7.654 1.00 91.19 276 CYS A O 1
ATOM 2176 N N . PHE A 1 277 ? 18.562 4.005 -9.824 1.00 89.44 277 PHE A N 1
ATOM 2177 C CA . PHE A 1 277 ? 17.223 4.541 -9.585 1.00 89.44 277 PHE A CA 1
ATOM 2178 C C . PHE A 1 277 ? 16.299 3.604 -8.766 1.00 89.44 277 PHE A C 1
ATOM 2180 O O . PHE A 1 277 ? 15.751 4.066 -7.760 1.00 89.44 277 PHE A O 1
ATOM 2187 N N . PRO A 1 278 ? 16.159 2.297 -9.084 1.00 89.81 278 PRO A N 1
ATOM 2188 C CA . PRO A 1 278 ? 15.425 1.344 -8.248 1.00 89.81 278 PRO A CA 1
ATOM 2189 C C . PRO A 1 278 ? 15.909 1.292 -6.799 1.00 89.81 278 PRO A C 1
ATOM 2191 O O . PRO A 1 278 ? 15.082 1.198 -5.895 1.00 89.81 278 PRO A O 1
ATOM 2194 N N . LEU A 1 279 ? 17.223 1.404 -6.560 1.00 90.56 279 LEU A N 1
ATOM 2195 C CA . LEU A 1 279 ? 17.785 1.411 -5.206 1.00 90.56 279 LEU A CA 1
ATOM 2196 C C . LEU A 1 279 ? 17.280 2.615 -4.401 1.00 90.56 279 LEU A C 1
ATOM 2198 O O . LEU A 1 279 ? 16.889 2.472 -3.245 1.00 90.56 279 LEU A O 1
ATOM 2202 N N . ILE A 1 280 ? 17.221 3.798 -5.014 1.00 90.81 280 ILE A N 1
ATOM 2203 C CA . ILE A 1 280 ? 16.725 5.009 -4.345 1.00 90.81 280 ILE A CA 1
ATOM 2204 C C . ILE A 1 280 ? 15.216 4.928 -4.106 1.00 90.81 280 ILE A C 1
ATOM 2206 O O . ILE A 1 280 ? 14.753 5.297 -3.023 1.00 90.81 280 ILE A O 1
ATOM 2210 N N . ILE A 1 281 ? 14.442 4.404 -5.066 1.00 91.06 281 ILE A N 1
ATOM 2211 C CA . ILE A 1 281 ? 13.008 4.165 -4.854 1.00 91.06 281 ILE A CA 1
ATOM 2212 C C . ILE A 1 281 ? 12.802 3.203 -3.683 1.00 91.06 281 ILE A C 1
ATOM 2214 O O . ILE A 1 281 ? 11.968 3.488 -2.831 1.00 91.06 281 ILE A O 1
ATOM 2218 N N . GLN A 1 282 ? 13.562 2.108 -3.595 1.00 89.06 282 GLN A N 1
ATOM 2219 C CA . GLN A 1 282 ? 13.474 1.168 -2.472 1.00 89.06 282 GLN A CA 1
ATOM 2220 C C . GLN A 1 282 ? 13.751 1.856 -1.128 1.00 89.06 282 GLN A C 1
ATOM 2222 O O . GLN A 1 282 ? 13.034 1.620 -0.157 1.00 89.06 282 GLN A O 1
ATOM 2227 N N . LEU A 1 283 ? 14.746 2.749 -1.064 1.00 89.12 283 LEU A N 1
ATOM 2228 C CA . LEU A 1 283 ? 15.040 3.521 0.149 1.00 89.12 283 LEU A CA 1
ATOM 2229 C C . LEU A 1 283 ? 13.883 4.451 0.543 1.00 89.12 283 LEU A C 1
ATOM 2231 O O . LEU A 1 283 ? 13.524 4.514 1.718 1.00 89.12 283 LEU A O 1
ATOM 2235 N N . LEU A 1 284 ? 13.268 5.134 -0.425 1.00 86.88 284 LEU A N 1
ATOM 2236 C CA . LEU A 1 284 ? 12.104 5.995 -0.188 1.00 86.88 284 LEU A CA 1
ATOM 2237 C C . LEU A 1 284 ? 10.851 5.191 0.181 1.00 86.88 284 LEU A C 1
ATOM 2239 O O . LEU A 1 284 ? 10.069 5.612 1.036 1.00 86.88 284 LEU A O 1
ATOM 2243 N N . ALA A 1 285 ? 10.679 4.016 -0.421 1.00 85.94 285 ALA A N 1
ATOM 2244 C CA . ALA A 1 285 ? 9.543 3.133 -0.198 1.00 85.94 285 ALA A CA 1
ATOM 2245 C C . ALA A 1 285 ? 9.513 2.563 1.229 1.00 85.94 285 ALA A C 1
ATOM 2247 O O . ALA A 1 285 ? 8.428 2.361 1.764 1.00 85.94 285 ALA A O 1
ATOM 2248 N N . LYS A 1 286 ? 10.664 2.434 1.911 1.00 82.69 286 LYS A N 1
ATOM 2249 C CA . LYS A 1 286 ? 10.719 2.081 3.348 1.00 82.69 286 LYS A CA 1
ATOM 2250 C C . LYS A 1 286 ? 9.946 3.048 4.250 1.00 82.69 286 LYS A C 1
ATOM 2252 O O . LYS A 1 286 ? 9.559 2.683 5.352 1.00 82.69 286 LYS A O 1
ATOM 2257 N N . SER A 1 287 ? 9.738 4.289 3.806 1.00 78.69 287 SER A N 1
ATOM 2258 C CA . SER A 1 287 ? 8.974 5.294 4.557 1.00 78.69 287 SER A CA 1
ATOM 2259 C C . SER A 1 287 ? 7.466 5.239 4.273 1.00 78.69 287 SER A C 1
ATOM 2261 O O . SER A 1 287 ? 6.695 5.989 4.882 1.00 78.69 287 SER A O 1
ATOM 2263 N N . TYR A 1 288 ? 7.031 4.389 3.338 1.00 81.88 288 TYR A N 1
ATOM 2264 C CA . TYR A 1 288 ? 5.633 4.249 2.953 1.00 81.88 288 TYR A CA 1
ATOM 2265 C C . TYR A 1 288 ? 4.847 3.468 4.023 1.00 81.88 288 TYR A C 1
ATOM 2267 O O . TYR A 1 288 ? 5.287 2.405 4.455 1.00 81.88 288 TYR A O 1
ATOM 2275 N N . PRO A 1 289 ? 3.685 3.969 4.484 1.00 69.88 289 PRO A N 1
ATOM 2276 C CA . PRO A 1 289 ? 2.913 3.329 5.545 1.00 69.88 289 PRO A CA 1
ATOM 2277 C C . PRO A 1 289 ? 2.055 2.188 4.976 1.00 69.88 289 PRO A C 1
ATOM 2279 O O . PRO A 1 289 ? 0.869 2.383 4.701 1.00 69.88 289 PRO A O 1
ATOM 2282 N N . GLN A 1 290 ? 2.643 1.008 4.790 1.00 72.31 290 GLN A N 1
ATOM 2283 C CA . GLN A 1 290 ? 1.945 -0.197 4.325 1.00 72.31 290 GLN A CA 1
ATOM 2284 C C . GLN A 1 290 ? 1.989 -1.322 5.358 1.00 72.31 290 GLN A C 1
ATOM 2286 O O . GLN A 1 290 ? 2.892 -1.380 6.185 1.00 72.31 290 GLN A O 1
ATOM 2291 N N . PHE A 1 291 ? 0.967 -2.179 5.313 1.00 65.31 291 PHE A N 1
ATOM 2292 C CA . PHE A 1 291 ? 0.781 -3.290 6.251 1.00 65.31 291 PHE A CA 1
ATOM 2293 C C . PHE A 1 291 ? 1.509 -4.566 5.824 1.00 65.31 291 PHE A C 1
ATOM 2295 O O . PHE A 1 291 ? 1.786 -5.410 6.668 1.00 65.31 291 PHE A O 1
ATOM 2302 N N . GLU A 1 292 ? 1.792 -4.702 4.528 1.00 70.69 292 GLU A N 1
ATOM 2303 C CA . GLU A 1 292 ? 2.388 -5.885 3.916 1.00 70.69 292 GLU A CA 1
ATOM 2304 C C . GLU A 1 292 ? 3.544 -5.463 3.004 1.00 70.69 292 GLU A C 1
ATOM 2306 O O . GLU A 1 292 ? 3.483 -4.418 2.351 1.00 70.69 292 GLU A O 1
ATOM 2311 N N . GLN A 1 293 ? 4.604 -6.272 2.961 1.00 74.31 293 GLN A N 1
ATOM 2312 C CA . GLN A 1 293 ? 5.792 -5.984 2.151 1.00 74.31 293 GLN A CA 1
ATOM 2313 C C . GLN A 1 293 ? 5.521 -6.125 0.645 1.00 74.31 293 GLN A C 1
ATOM 2315 O O . GLN A 1 293 ? 6.069 -5.358 -0.144 1.00 74.31 293 GLN A O 1
ATOM 2320 N N . SER A 1 294 ? 4.621 -7.029 0.248 1.00 78.75 294 SER A N 1
ATOM 2321 C CA . SER A 1 294 ? 4.247 -7.258 -1.156 1.00 78.75 294 SER A CA 1
ATOM 2322 C C . SER A 1 294 ? 3.667 -6.001 -1.821 1.00 78.75 294 SER A C 1
ATOM 2324 O O . SER A 1 294 ? 3.997 -5.662 -2.957 1.00 78.75 294 SER A O 1
ATOM 2326 N N . GLU A 1 295 ? 2.861 -5.240 -1.084 1.00 80.00 295 GLU A N 1
ATOM 2327 C CA . GLU A 1 295 ? 2.276 -3.978 -1.539 1.00 80.00 295 GLU A CA 1
ATOM 2328 C C . GLU A 1 295 ? 3.336 -2.890 -1.782 1.00 80.00 295 GLU A C 1
ATOM 2330 O O . GLU A 1 295 ? 3.179 -2.053 -2.681 1.00 80.00 295 GLU A O 1
ATOM 2335 N N . VAL A 1 296 ? 4.436 -2.917 -1.021 1.00 83.62 296 VAL A N 1
ATOM 2336 C CA . VAL A 1 296 ? 5.576 -2.009 -1.212 1.00 83.62 296 VAL A CA 1
ATOM 2337 C C . VAL A 1 296 ? 6.299 -2.366 -2.506 1.00 83.62 296 VAL A C 1
ATOM 2339 O O . VAL A 1 296 ? 6.612 -1.482 -3.303 1.00 83.62 296 VAL A O 1
ATOM 2342 N N . GLU A 1 297 ? 6.522 -3.655 -2.759 1.00 87.56 297 GLU A N 1
ATOM 2343 C CA . GLU A 1 297 ? 7.156 -4.143 -3.988 1.00 87.56 297 GLU A CA 1
ATOM 2344 C C . GLU A 1 297 ? 6.338 -3.782 -5.233 1.00 87.56 297 GLU A C 1
ATOM 2346 O O . GLU A 1 297 ? 6.881 -3.228 -6.194 1.00 87.56 297 GLU A O 1
ATOM 2351 N N . ILE A 1 298 ? 5.017 -3.991 -5.191 1.00 89.69 298 ILE A N 1
ATOM 2352 C CA . ILE A 1 298 ? 4.097 -3.601 -6.270 1.00 89.69 298 ILE A CA 1
ATOM 2353 C C . ILE A 1 298 ? 4.153 -2.087 -6.503 1.00 89.69 298 ILE A C 1
ATOM 2355 O O . ILE A 1 298 ? 4.170 -1.623 -7.649 1.00 89.69 298 ILE A O 1
ATOM 2359 N N . LEU A 1 299 ? 4.207 -1.293 -5.429 1.00 87.38 299 LEU A N 1
ATOM 2360 C CA . LEU A 1 299 ? 4.336 0.156 -5.520 1.00 87.38 299 LEU A CA 1
ATOM 2361 C C . LEU A 1 299 ? 5.649 0.555 -6.204 1.00 87.38 299 LEU A C 1
ATOM 2363 O O . LEU A 1 299 ? 5.615 1.356 -7.142 1.00 87.38 299 LEU A O 1
ATOM 2367 N N . ILE A 1 300 ? 6.781 -0.017 -5.783 1.00 89.81 300 ILE A N 1
ATOM 2368 C CA . ILE A 1 300 ? 8.105 0.226 -6.375 1.00 89.81 300 ILE A CA 1
ATOM 2369 C C . ILE A 1 300 ? 8.076 -0.106 -7.868 1.00 89.81 300 ILE A C 1
ATOM 2371 O O . ILE A 1 300 ? 8.458 0.731 -8.688 1.00 89.81 300 ILE A O 1
ATOM 2375 N N . GLN A 1 301 ? 7.566 -1.287 -8.229 1.00 92.19 301 GLN A N 1
ATOM 2376 C CA . GLN A 1 301 ? 7.461 -1.732 -9.617 1.00 92.19 301 GLN A CA 1
ATOM 2377 C C . GLN A 1 301 ? 6.602 -0.776 -10.452 1.00 92.19 301 GLN A C 1
ATOM 2379 O O . GLN A 1 301 ? 6.987 -0.403 -11.562 1.00 92.19 301 GLN A O 1
ATOM 2384 N N . ARG A 1 302 ? 5.459 -0.330 -9.920 1.00 91.06 302 ARG A N 1
ATOM 2385 C CA . ARG A 1 302 ? 4.565 0.608 -10.608 1.00 91.06 302 ARG A CA 1
ATOM 2386 C C . ARG A 1 302 ? 5.234 1.958 -10.859 1.00 91.06 302 ARG A C 1
ATOM 2388 O O . ARG A 1 302 ? 5.157 2.471 -11.972 1.00 91.06 302 ARG A O 1
ATOM 2395 N N . TYR A 1 303 ? 5.888 2.539 -9.853 1.00 89.31 303 TYR A N 1
ATOM 2396 C CA . TYR A 1 303 ? 6.580 3.822 -10.017 1.00 89.31 303 TYR A CA 1
ATOM 2397 C C . TYR A 1 303 ? 7.785 3.710 -10.947 1.00 89.31 303 TYR A C 1
ATOM 2399 O O . TYR A 1 303 ? 7.990 4.593 -11.778 1.00 89.31 303 TYR A O 1
ATOM 2407 N N . TYR A 1 304 ? 8.535 2.612 -10.862 1.00 90.00 304 TYR A N 1
ATOM 2408 C CA . TYR A 1 304 ? 9.629 2.332 -11.784 1.00 90.00 304 TYR A CA 1
ATOM 2409 C C . TYR A 1 304 ? 9.137 2.226 -13.232 1.00 90.00 304 TYR A C 1
ATOM 2411 O O . TYR A 1 304 ? 9.710 2.847 -14.125 1.00 90.00 304 TYR A O 1
ATOM 2419 N N . PHE A 1 305 ? 8.025 1.523 -13.463 1.00 90.38 305 PHE A N 1
ATOM 2420 C CA . PHE A 1 305 ? 7.403 1.429 -14.781 1.00 90.38 305 PHE A CA 1
ATOM 2421 C C . PHE A 1 305 ? 6.970 2.799 -15.319 1.00 90.38 305 PHE A C 1
ATOM 2423 O O . PHE A 1 305 ? 7.297 3.143 -16.453 1.00 90.38 305 PHE A O 1
ATOM 2430 N N . VAL A 1 306 ? 6.273 3.605 -14.509 1.00 87.81 306 VAL A N 1
ATOM 2431 C CA . VAL A 1 306 ? 5.838 4.956 -14.910 1.00 87.81 306 VAL A CA 1
ATOM 2432 C C . VAL A 1 306 ? 7.039 5.846 -15.229 1.00 87.81 306 VAL A C 1
ATOM 2434 O O . VAL A 1 306 ? 7.026 6.559 -16.230 1.00 87.81 306 VAL A O 1
ATOM 2437 N N . PHE A 1 307 ? 8.098 5.776 -14.424 1.00 86.75 307 PHE A N 1
ATOM 2438 C CA . PHE A 1 307 ? 9.342 6.493 -14.679 1.00 86.75 307 PHE A CA 1
ATOM 2439 C C . PHE A 1 307 ? 9.978 6.084 -16.013 1.00 86.75 307 PHE A C 1
ATOM 2441 O O . PHE A 1 307 ? 10.254 6.953 -16.842 1.00 86.75 307 PHE A O 1
ATOM 2448 N N . LEU A 1 308 ? 10.162 4.780 -16.249 1.00 87.44 308 LEU A N 1
ATOM 2449 C CA . LEU A 1 308 ? 10.703 4.275 -17.512 1.00 87.44 308 LEU A CA 1
ATOM 2450 C C . LEU A 1 308 ? 9.848 4.723 -18.693 1.00 87.44 308 LEU A C 1
ATOM 2452 O O . LEU A 1 308 ? 10.386 5.159 -19.704 1.00 87.44 308 LEU A O 1
ATOM 2456 N N . TYR A 1 309 ? 8.524 4.665 -18.558 1.00 87.00 309 TYR A N 1
ATOM 2457 C CA . TYR A 1 309 ? 7.604 5.106 -19.595 1.00 87.00 309 TYR A CA 1
ATOM 2458 C C . TYR A 1 309 ? 7.781 6.594 -19.918 1.00 87.00 309 TYR A C 1
ATOM 2460 O O . TYR A 1 309 ? 7.936 6.951 -21.086 1.00 87.00 309 TYR A O 1
ATOM 2468 N N . ILE A 1 310 ? 7.812 7.464 -18.903 1.00 84.62 310 ILE A N 1
ATOM 2469 C CA . ILE A 1 310 ? 7.976 8.913 -19.090 1.00 84.62 310 ILE A CA 1
ATOM 2470 C C . ILE A 1 310 ? 9.330 9.227 -19.733 1.00 84.62 310 ILE A C 1
ATOM 2472 O O . ILE A 1 310 ? 9.378 9.992 -20.693 1.00 84.62 310 ILE A O 1
ATOM 2476 N N . GLN A 1 311 ? 10.417 8.624 -19.246 1.00 82.81 311 GLN A N 1
ATOM 2477 C CA . GLN A 1 311 ? 11.771 8.932 -19.716 1.00 82.81 311 GLN A CA 1
ATOM 2478 C C . GLN A 1 311 ? 12.089 8.316 -21.086 1.00 82.81 311 GLN A C 1
ATOM 2480 O O . GLN A 1 311 ? 12.667 8.971 -21.951 1.00 82.81 311 GLN A O 1
ATOM 2485 N N . ALA A 1 312 ? 11.669 7.075 -21.339 1.00 77.69 312 ALA A N 1
ATOM 2486 C CA . ALA A 1 312 ? 11.852 6.450 -22.649 1.00 77.69 312 ALA A CA 1
ATOM 2487 C C . ALA A 1 312 ? 11.025 7.155 -23.734 1.00 77.69 312 ALA A C 1
ATOM 2489 O O . ALA A 1 312 ? 11.444 7.230 -24.890 1.00 77.69 312 ALA A O 1
ATOM 2490 N N . THR A 1 313 ? 9.858 7.688 -23.361 1.00 75.56 313 THR A N 1
ATOM 2491 C CA . THR A 1 313 ? 9.026 8.478 -24.270 1.00 75.56 313 THR A CA 1
ATOM 2492 C C . THR A 1 313 ? 9.608 9.876 -24.477 1.00 75.56 313 THR A C 1
ATOM 2494 O O . THR A 1 313 ? 9.664 10.335 -25.615 1.00 75.56 313 THR A O 1
ATOM 2497 N N . SER A 1 314 ? 10.093 10.544 -23.423 1.00 65.44 314 SER A N 1
ATOM 2498 C CA . SER A 1 314 ? 10.678 11.890 -23.528 1.00 65.44 314 SER A CA 1
ATOM 2499 C C . SER A 1 314 ? 11.917 11.918 -24.427 1.00 65.44 314 SER A C 1
ATOM 2501 O O . SER A 1 314 ? 12.042 12.820 -25.248 1.00 65.44 314 SER A O 1
ATOM 2503 N N . SER A 1 315 ? 12.770 10.891 -24.363 1.00 57.75 315 SER A N 1
ATOM 2504 C CA . SER A 1 315 ? 13.954 10.759 -25.221 1.00 57.75 315 SER A CA 1
ATOM 2505 C C . SER A 1 315 ? 13.631 10.578 -26.711 1.00 57.75 315 SER A C 1
ATOM 2507 O O . SER A 1 315 ? 14.524 10.731 -27.543 1.00 57.75 315 SER A O 1
ATOM 2509 N N . ARG A 1 316 ? 12.391 10.216 -27.067 1.00 52.78 316 ARG A N 1
ATOM 2510 C CA . ARG A 1 316 ? 11.990 9.907 -28.450 1.00 52.78 316 ARG A CA 1
ATOM 2511 C C . ARG A 1 316 ? 11.403 11.112 -29.193 1.00 52.78 316 ARG A C 1
ATOM 2513 O O . ARG A 1 316 ? 11.297 11.067 -30.415 1.00 52.78 316 ARG A O 1
ATOM 2520 N N . TYR A 1 317 ? 11.061 12.184 -28.480 1.00 43.53 317 TYR A N 1
ATOM 2521 C CA . TYR A 1 317 ? 10.625 13.446 -29.074 1.00 43.53 317 TYR A CA 1
ATOM 2522 C C . TYR A 1 317 ? 11.761 14.468 -28.976 1.00 43.53 317 TYR A C 1
ATOM 2524 O O . TYR A 1 317 ? 11.991 14.992 -27.884 1.00 43.53 317 TYR A O 1
ATOM 2532 N N . PRO A 1 318 ? 12.470 14.789 -30.073 1.00 40.53 318 PRO A N 1
ATOM 2533 C CA . PRO A 1 318 ? 13.305 15.980 -30.082 1.00 40.53 318 PRO A CA 1
ATOM 2534 C C . PRO A 1 318 ? 12.377 17.175 -29.849 1.00 40.53 318 PRO A C 1
ATOM 2536 O O . PRO A 1 318 ? 11.517 17.482 -30.676 1.00 40.53 318 PRO A O 1
ATOM 2539 N N . ARG A 1 319 ? 12.483 17.808 -28.676 1.00 38.88 319 ARG A N 1
ATOM 2540 C CA . ARG A 1 319 ? 11.930 19.149 -28.508 1.00 38.88 319 ARG A CA 1
ATOM 2541 C C . ARG A 1 319 ? 12.813 20.064 -29.348 1.00 38.88 319 ARG A C 1
ATOM 2543 O O . ARG A 1 319 ? 14.020 20.094 -29.122 1.00 38.88 319 ARG A O 1
ATOM 2550 N N . PHE A 1 320 ? 12.175 20.660 -30.349 1.00 34.97 320 PHE A N 1
ATOM 2551 C CA . PHE A 1 320 ? 12.713 21.651 -31.274 1.00 34.97 320 PHE A CA 1
ATOM 2552 C C . PHE A 1 320 ? 13.544 22.729 -30.578 1.00 34.97 320 PHE A C 1
ATOM 2554 O O . PHE A 1 320 ? 13.160 23.121 -29.450 1.00 34.97 320 PHE A O 1
#

Radius of gyration: 31.83 Å; Cα contacts (8 Å, |Δi|>4): 242; chains: 1; bounding box: 68×71×95 Å

Mean predicted aligned error: 11.86 Å

pLDDT: mean 79.79, std 14.69, range [34.69, 97.31]

InterPro domains:
  IPR003864 CSC1/OSCA1-like, 7TM region [PF02714] (214-311)
  IPR045122 Calcium permeable stress-gated cation channel 1-like [PTHR13018] (1-311)

Nearest PDB structures (foldseek):
  8t56-assembly1_A  TM=6.217E-01  e=5.246E-09  Arabidopsis thaliana
  8ymq-assembly1_A  TM=6.109E-01  e=1.407E-08  Arabidopsis thaliana
  6mgv-assembly1_A  TM=5.976E-01  e=3.998E-08  Arabidopsis thaliana
  8b8g-assembly1_B  TM=6.475E-01  e=1.453E+00  Mus musculus
  7b5c-assembly1_A  TM=4.751E-01  e=5.419E-01  Mus musculus